Protein AF-A0A1I7WAN7-F1 (afdb_monomer)

Foldseek 3Di:
DDDDDPPPPDDPDPDDDPPDPDPDDDPVVVVVVVVVVVVVVVVVVVVVVVVVVVVQVVLLVVLVVLLVLLLVVQVVQCVVVVNPAHPDLQSHDKDWDDDPPVVPPPDDDDPDDDPDDPPPTWIAGPNRHTGDDHDDSVPDGSVVSVVSSLVSLVCCCPVFVDHSLVRDTDPDNVCSVVPPQDSDNVSNVPDPD

Structure (mmCIF, N/CA/C/O backbone):
data_AF-A0A1I7WAN7-F1
#
_entry.id   AF-A0A1I7WAN7-F1
#
loop_
_atom_site.group_PDB
_atom_site.id
_atom_site.type_symbol
_atom_site.label_atom_id
_atom_site.label_alt_id
_atom_site.label_comp_id
_atom_site.label_asym_id
_atom_site.label_entity_id
_atom_site.label_seq_id
_atom_site.pdbx_PDB_ins_code
_atom_site.Cartn_x
_atom_site.Cartn_y
_atom_site.Cartn_z
_atom_site.occupancy
_atom_site.B_iso_or_equiv
_atom_site.auth_seq_id
_atom_site.auth_comp_id
_atom_site.auth_asym_id
_atom_site.auth_atom_id
_atom_site.pdbx_PDB_model_num
ATOM 1 N N . MET A 1 1 ? 91.041 -5.285 -40.663 1.00 40.56 1 MET A N 1
ATOM 2 C CA . MET A 1 1 ? 89.962 -5.349 -41.670 1.00 40.56 1 MET A CA 1
ATOM 3 C C . MET A 1 1 ? 88.992 -6.401 -41.178 1.00 40.56 1 MET A C 1
ATOM 5 O O . MET A 1 1 ? 89.403 -7.540 -41.017 1.00 40.56 1 MET A O 1
ATOM 9 N N . ALA A 1 2 ? 87.801 -5.976 -40.766 1.00 43.50 2 ALA A N 1
ATOM 10 C CA . ALA A 1 2 ? 86.843 -6.780 -40.023 1.00 43.50 2 ALA A CA 1
ATOM 11 C C . ALA A 1 2 ? 85.518 -6.857 -40.796 1.00 43.50 2 ALA A C 1
ATOM 13 O O . ALA A 1 2 ? 85.051 -5.830 -41.279 1.00 43.50 2 ALA A O 1
ATOM 14 N N . LEU A 1 3 ? 84.951 -8.069 -40.803 1.00 43.00 3 LEU A N 1
ATOM 15 C CA . LEU A 1 3 ? 83.538 -8.430 -40.970 1.00 43.00 3 LEU A CA 1
ATOM 16 C C . LEU A 1 3 ? 82.915 -8.265 -42.367 1.00 43.00 3 LEU A C 1
ATOM 18 O O . LEU A 1 3 ? 82.261 -7.271 -42.661 1.00 43.00 3 LEU A O 1
ATOM 22 N N . GLU A 1 4 ? 82.985 -9.336 -43.159 1.00 50.12 4 GLU A N 1
ATOM 23 C CA . GLU A 1 4 ? 81.849 -9.737 -43.995 1.00 50.12 4 GLU A CA 1
ATOM 24 C C . GLU A 1 4 ? 80.877 -10.529 -43.107 1.00 50.12 4 GLU A C 1
ATOM 26 O O . GLU A 1 4 ? 81.158 -11.660 -42.719 1.00 50.12 4 GLU A O 1
ATOM 31 N N . ASN A 1 5 ? 79.752 -9.909 -42.747 1.00 52.22 5 ASN A N 1
ATOM 32 C CA . ASN A 1 5 ? 78.568 -10.596 -42.236 1.00 52.22 5 ASN A CA 1
ATOM 33 C C . ASN A 1 5 ? 77.446 -10.360 -43.249 1.00 52.22 5 ASN A C 1
ATOM 35 O O . ASN A 1 5 ? 76.772 -9.331 -43.214 1.00 52.22 5 ASN A O 1
ATOM 39 N N . ASP A 1 6 ? 77.272 -11.316 -44.155 1.00 53.94 6 ASP A N 1
ATOM 40 C CA . ASP A 1 6 ? 76.077 -11.437 -44.977 1.00 53.94 6 ASP A CA 1
ATOM 41 C C . ASP A 1 6 ? 74.962 -12.050 -44.115 1.00 53.94 6 ASP A C 1
ATOM 43 O O . ASP A 1 6 ? 74.961 -13.241 -43.806 1.00 53.94 6 ASP A O 1
ATOM 47 N N . LEU A 1 7 ? 74.039 -11.209 -43.650 1.00 50.47 7 LEU A N 1
ATOM 48 C CA . LEU A 1 7 ? 72.806 -11.625 -42.978 1.00 50.47 7 LEU A CA 1
ATOM 49 C C . LEU A 1 7 ? 71.600 -11.182 -43.811 1.00 50.47 7 LEU A C 1
ATOM 51 O O . LEU A 1 7 ? 70.676 -10.532 -43.329 1.00 50.47 7 LEU A O 1
ATOM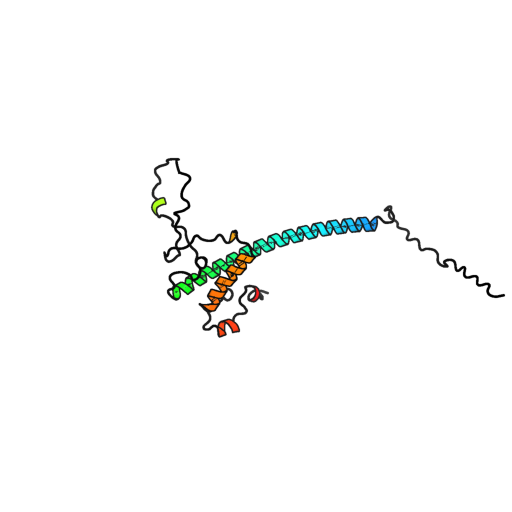 55 N N . GLY A 1 8 ? 71.596 -11.570 -45.085 1.00 53.16 8 GLY A N 1
ATOM 56 C CA . GLY A 1 8 ? 70.402 -11.606 -45.923 1.00 53.16 8 GLY A CA 1
ATOM 57 C C . GLY A 1 8 ? 69.597 -12.893 -45.718 1.00 53.16 8 GLY A C 1
ATOM 58 O O . GLY A 1 8 ? 69.477 -13.702 -46.633 1.00 53.16 8 GLY A O 1
ATOM 59 N N . CYS A 1 9 ? 69.021 -13.116 -44.532 1.00 52.12 9 CYS A N 1
ATOM 60 C CA . CYS A 1 9 ? 68.018 -14.171 -44.358 1.00 52.12 9 CYS A CA 1
ATOM 61 C C . CYS A 1 9 ? 66.672 -13.684 -44.920 1.00 52.12 9 CYS A C 1
ATOM 63 O O . CYS A 1 9 ? 65.829 -13.160 -44.192 1.00 52.12 9 CYS A O 1
ATOM 65 N N . GLY A 1 10 ? 66.472 -13.848 -46.230 1.00 62.50 10 GLY A N 1
ATOM 66 C CA . GLY A 1 10 ? 65.143 -13.773 -46.835 1.00 62.50 10 GLY A CA 1
ATOM 67 C C . GLY A 1 10 ? 64.189 -14.771 -46.171 1.00 62.50 10 GLY A C 1
ATOM 68 O O . GLY A 1 10 ? 64.608 -15.833 -45.707 1.00 62.50 10 GLY A O 1
ATOM 69 N N . ILE A 1 11 ? 62.910 -14.407 -46.091 1.00 62.00 11 ILE A N 1
ATOM 70 C CA . ILE A 1 11 ? 61.837 -15.210 -45.489 1.00 62.00 11 ILE A CA 1
ATOM 71 C C . ILE A 1 11 ? 61.894 -16.638 -46.060 1.00 62.00 11 ILE A C 1
ATOM 73 O O . ILE A 1 11 ? 61.724 -16.836 -47.261 1.00 62.00 11 ILE A O 1
ATOM 77 N N . ARG A 1 12 ? 62.191 -17.628 -45.208 1.00 60.41 12 ARG A N 1
ATOM 78 C CA . ARG A 1 12 ? 62.366 -19.039 -45.605 1.00 60.41 12 ARG A CA 1
ATOM 79 C C . ARG A 1 12 ? 61.055 -19.785 -45.832 1.00 60.41 12 ARG A C 1
ATOM 81 O O . ARG A 1 12 ? 61.083 -20.893 -46.357 1.00 60.41 12 ARG A O 1
ATOM 88 N N . GLU A 1 13 ? 59.929 -19.197 -45.452 1.00 58.41 13 GLU A N 1
ATOM 89 C CA . GLU A 1 13 ? 58.627 -19.842 -45.550 1.00 58.41 13 GLU A CA 1
ATOM 90 C C . GLU A 1 13 ? 57.731 -19.065 -46.518 1.00 58.41 13 GLU A C 1
ATOM 92 O O . GLU A 1 13 ? 57.636 -17.836 -46.415 1.00 58.41 13 GLU A O 1
ATOM 97 N N . PRO A 1 14 ? 57.104 -19.754 -47.491 1.00 73.75 14 PRO A N 1
ATOM 98 C CA . PRO A 1 14 ? 56.157 -19.120 -48.390 1.00 73.75 14 PRO A CA 1
ATOM 99 C C . PRO A 1 14 ? 54.997 -18.540 -47.580 1.00 73.75 14 PRO A C 1
ATOM 101 O O . PRO A 1 14 ? 54.492 -19.169 -46.653 1.00 73.75 14 PRO A O 1
ATOM 104 N N . ILE A 1 15 ? 54.568 -17.333 -47.948 1.00 65.50 15 ILE A N 1
ATOM 105 C CA . ILE A 1 15 ? 53.416 -16.675 -47.331 1.00 65.50 15 ILE A CA 1
ATOM 106 C C . ILE A 1 15 ? 52.196 -17.575 -47.543 1.00 65.50 15 ILE A C 1
ATOM 108 O O . ILE A 1 15 ? 51.775 -17.791 -48.681 1.00 65.50 15 ILE A O 1
ATOM 112 N N . SER A 1 16 ? 51.636 -18.101 -46.454 1.00 57.94 16 SER A N 1
ATOM 113 C CA . SER A 1 16 ? 50.409 -18.894 -46.488 1.00 57.94 16 SER A CA 1
ATOM 114 C C . SER A 1 16 ? 49.269 -18.055 -47.066 1.00 57.94 16 SER A C 1
ATOM 116 O O . SER A 1 16 ? 48.857 -17.056 -46.477 1.00 57.94 16 SER A O 1
ATOM 118 N N . LEU A 1 17 ? 48.772 -18.448 -48.239 1.00 60.41 17 LEU A N 1
ATOM 119 C CA . LEU A 1 17 ? 47.617 -17.828 -48.881 1.00 60.41 17 LEU A CA 1
ATOM 120 C C . LEU A 1 17 ? 46.355 -18.587 -48.460 1.00 60.41 17 LEU A C 1
ATOM 122 O O . LEU A 1 17 ? 46.108 -19.691 -48.941 1.00 60.41 17 LEU A O 1
ATOM 126 N N . ASP A 1 18 ? 45.542 -17.991 -47.586 1.00 64.38 18 ASP A N 1
ATOM 127 C CA . ASP A 1 18 ? 44.186 -18.477 -47.318 1.00 64.38 18 ASP A CA 1
ATOM 128 C C . ASP A 1 18 ? 43.312 -18.246 -48.561 1.00 64.38 18 ASP A C 1
ATOM 130 O O . ASP A 1 18 ? 42.844 -17.136 -48.840 1.00 64.38 18 ASP A O 1
ATOM 134 N N . LEU A 1 19 ? 43.113 -19.305 -49.348 1.00 57.12 19 LEU A N 1
ATOM 135 C CA . LEU A 1 19 ? 42.243 -19.289 -50.521 1.00 57.12 19 LEU A CA 1
ATOM 136 C C . LEU A 1 19 ? 40.779 -19.279 -50.072 1.00 57.12 19 LEU A C 1
ATOM 138 O O . LEU A 1 19 ? 40.156 -20.320 -49.864 1.00 57.12 19 LEU A O 1
ATOM 142 N N . LYS A 1 20 ? 40.209 -18.081 -49.935 1.00 56.12 20 LYS A N 1
ATOM 143 C CA . LYS A 1 20 ? 38.783 -17.915 -49.646 1.00 56.12 20 LYS A CA 1
ATOM 144 C C . LYS A 1 20 ? 37.959 -18.296 -50.881 1.00 56.12 20 LYS A C 1
ATOM 146 O O . LYS A 1 20 ? 38.069 -17.668 -51.928 1.00 56.12 20 LYS A O 1
ATOM 151 N N . THR A 1 21 ? 37.120 -19.323 -50.758 1.00 61.38 21 THR A N 1
ATOM 152 C CA . THR A 1 21 ? 36.268 -19.862 -51.839 1.00 61.38 21 THR A CA 1
ATOM 153 C C . THR A 1 21 ? 35.029 -19.009 -52.141 1.00 61.38 21 THR A C 1
ATOM 155 O O . THR A 1 21 ? 34.302 -19.284 -53.095 1.00 61.38 21 THR A O 1
ATOM 158 N N . ASN A 1 22 ? 34.788 -17.951 -51.361 1.00 58.38 22 ASN A N 1
ATOM 159 C CA . ASN A 1 22 ? 33.646 -17.053 -51.514 1.00 58.38 22 ASN A CA 1
ATOM 160 C C . ASN A 1 22 ? 34.030 -15.809 -52.337 1.00 58.38 22 ASN A C 1
ATOM 162 O O . ASN A 1 22 ? 35.081 -15.219 -52.118 1.00 58.38 22 ASN A O 1
ATOM 166 N N . ARG A 1 23 ? 33.142 -15.342 -53.232 1.00 62.31 23 ARG A N 1
ATOM 167 C CA . ARG A 1 23 ? 33.302 -14.087 -54.016 1.00 62.31 23 ARG A CA 1
ATOM 168 C C . ARG A 1 23 ? 33.186 -12.796 -53.182 1.00 62.31 23 ARG A C 1
ATOM 170 O O . ARG A 1 23 ? 33.105 -11.712 -53.753 1.00 62.31 23 ARG A O 1
ATOM 177 N N . ALA A 1 24 ? 33.154 -12.897 -51.856 1.00 60.19 24 ALA A N 1
ATOM 178 C CA . ALA A 1 24 ? 33.116 -11.744 -50.964 1.00 60.19 24 ALA A CA 1
ATOM 179 C C . ALA A 1 24 ? 34.526 -11.143 -50.828 1.00 60.19 24 ALA A C 1
ATOM 181 O O . ALA A 1 24 ? 35.499 -11.870 -50.626 1.00 60.19 24 ALA A O 1
ATOM 182 N N . GLY A 1 25 ? 34.645 -9.819 -50.963 1.00 57.59 25 GLY A N 1
ATOM 183 C CA . GLY A 1 25 ? 35.932 -9.119 -50.940 1.00 57.59 25 GLY A CA 1
ATOM 184 C C . GLY A 1 25 ? 36.717 -9.330 -49.638 1.00 57.59 25 GLY A C 1
ATOM 185 O O . GLY A 1 25 ? 36.141 -9.428 -48.551 1.00 57.59 25 GLY A O 1
ATOM 186 N N . LEU A 1 26 ? 38.050 -9.368 -49.741 1.00 55.50 26 LEU A N 1
ATOM 187 C CA . LEU A 1 26 ? 38.965 -9.389 -48.594 1.00 55.50 26 LEU A CA 1
ATOM 188 C C . LEU A 1 26 ? 38.670 -8.185 -47.679 1.00 55.50 26 LEU A C 1
ATOM 190 O O . LEU A 1 26 ? 38.833 -7.041 -48.088 1.00 55.50 26 LEU A O 1
ATOM 194 N N . GLY A 1 27 ? 38.205 -8.444 -46.452 1.00 57.94 27 GLY A N 1
ATOM 195 C CA . GLY A 1 27 ? 37.885 -7.415 -45.450 1.00 57.94 27 GLY A CA 1
ATOM 196 C C . GLY A 1 27 ? 36.394 -7.123 -45.227 1.00 57.94 27 GLY A C 1
ATOM 197 O O . GLY A 1 27 ? 36.066 -6.488 -44.229 1.00 57.94 27 GLY A O 1
ATOM 198 N N . HIS A 1 28 ? 35.485 -7.627 -46.070 1.00 57.44 28 HIS A N 1
ATOM 199 C CA . HIS A 1 28 ? 34.041 -7.373 -45.924 1.00 57.44 28 HIS A CA 1
ATOM 200 C C . HIS A 1 28 ? 33.348 -8.251 -44.875 1.00 57.44 28 HIS A C 1
ATOM 202 O O . HIS A 1 28 ? 32.393 -7.807 -44.250 1.00 57.44 28 HIS A O 1
ATOM 208 N N . GLU A 1 29 ? 33.857 -9.454 -44.618 1.00 63.25 29 GLU A N 1
ATOM 209 C CA . GLU A 1 29 ? 33.246 -10.400 -43.671 1.00 63.25 29 GLU A CA 1
ATOM 210 C C . GLU A 1 29 ? 33.166 -9.833 -42.242 1.00 63.25 29 GLU A C 1
ATOM 212 O O . GLU A 1 29 ? 32.125 -9.914 -41.603 1.00 63.25 29 GLU A O 1
ATOM 217 N N . LYS A 1 30 ? 34.219 -9.147 -41.770 1.00 74.44 30 LYS A N 1
ATOM 218 C CA . LYS A 1 30 ? 34.220 -8.504 -40.442 1.00 74.44 30 LYS A CA 1
ATOM 219 C C . LYS A 1 30 ? 33.213 -7.356 -40.337 1.00 74.44 30 LYS A C 1
ATOM 221 O O . LYS A 1 30 ? 32.632 -7.147 -39.277 1.00 74.44 30 LYS A O 1
ATOM 226 N N . GLU A 1 31 ? 33.028 -6.597 -41.413 1.00 75.75 31 GLU A N 1
ATOM 227 C CA . GLU A 1 31 ? 32.073 -5.485 -41.462 1.00 75.75 31 GLU A CA 1
ATOM 228 C C . GLU A 1 31 ? 30.629 -6.002 -41.557 1.00 75.75 31 GLU A C 1
ATOM 230 O O . GLU A 1 31 ? 29.735 -5.476 -40.898 1.00 75.75 31 GLU A O 1
ATOM 235 N N . GLU A 1 32 ? 30.391 -7.071 -42.318 1.00 76.06 32 GLU A N 1
ATOM 236 C CA . GLU A 1 32 ? 29.093 -7.747 -42.388 1.00 76.06 32 GLU A CA 1
ATOM 237 C C . GLU A 1 32 ? 28.716 -8.412 -41.059 1.00 76.06 32 GLU A C 1
ATOM 239 O O . GLU A 1 32 ? 27.580 -8.255 -40.602 1.00 76.06 32 GLU A O 1
ATOM 244 N N . ASP A 1 33 ? 29.664 -9.069 -40.388 1.00 80.38 33 ASP A N 1
ATOM 245 C CA . ASP A 1 33 ? 29.466 -9.633 -39.050 1.00 80.38 33 ASP A CA 1
ATOM 246 C C . ASP A 1 33 ? 29.213 -8.546 -38.007 1.00 80.38 33 ASP A C 1
ATOM 248 O O . ASP A 1 33 ? 28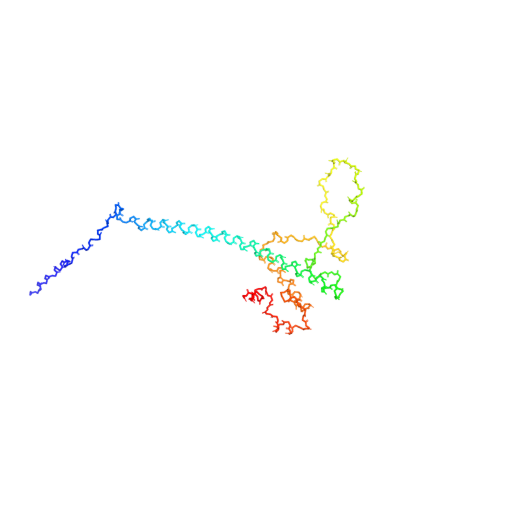.315 -8.684 -37.176 1.00 80.38 33 ASP A O 1
ATOM 252 N N . LYS A 1 34 ? 29.930 -7.418 -38.082 1.00 82.25 34 LYS A N 1
ATOM 253 C CA . LYS A 1 34 ? 29.676 -6.256 -37.222 1.00 82.25 34 LYS A CA 1
ATOM 254 C C . LYS A 1 34 ? 28.268 -5.704 -37.438 1.00 82.25 34 LYS A C 1
ATOM 256 O O . LYS A 1 34 ? 27.557 -5.476 -36.463 1.00 82.25 34 LYS A O 1
ATOM 261 N N . ARG A 1 35 ? 27.823 -5.558 -38.690 1.00 84.06 35 ARG A N 1
ATOM 262 C CA . ARG A 1 35 ? 26.452 -5.125 -39.022 1.00 84.06 35 ARG A CA 1
ATOM 263 C C . ARG A 1 35 ? 25.401 -6.126 -38.552 1.00 84.06 35 ARG A C 1
ATOM 265 O O . ARG A 1 35 ? 24.338 -5.719 -38.087 1.00 84.06 35 ARG A O 1
ATOM 272 N N . ARG A 1 36 ? 25.674 -7.431 -38.653 1.00 83.44 36 ARG A N 1
ATOM 273 C CA . ARG A 1 36 ? 24.799 -8.491 -38.128 1.00 83.44 36 ARG A CA 1
ATOM 274 C C . ARG A 1 36 ? 24.703 -8.409 -36.603 1.00 83.44 36 ARG A C 1
ATOM 276 O O . ARG A 1 36 ? 23.598 -8.428 -36.068 1.00 83.44 36 ARG A O 1
ATOM 283 N N . MET A 1 37 ? 25.835 -8.258 -35.918 1.00 81.38 37 MET A N 1
ATOM 284 C CA . MET A 1 37 ? 25.903 -8.108 -34.464 1.00 81.38 37 MET A CA 1
ATOM 285 C C . MET A 1 37 ? 25.205 -6.829 -33.989 1.00 81.38 37 MET A C 1
ATOM 287 O O . MET A 1 37 ? 24.494 -6.857 -32.992 1.00 81.38 37 MET A O 1
ATOM 291 N N . GLU A 1 38 ? 25.344 -5.722 -34.717 1.00 87.75 38 GLU A N 1
ATOM 292 C CA . GLU A 1 38 ? 24.682 -4.452 -34.407 1.00 87.75 38 GLU A CA 1
ATOM 293 C C . GLU A 1 38 ? 23.156 -4.539 -34.556 1.00 87.75 38 GLU A C 1
ATOM 295 O O . GLU A 1 38 ? 22.425 -4.029 -33.708 1.00 87.75 38 GLU A O 1
ATOM 300 N N . ARG A 1 39 ? 22.659 -5.262 -35.571 1.00 87.75 39 ARG A N 1
ATOM 301 C CA . ARG A 1 39 ? 21.223 -5.558 -35.715 1.00 87.75 39 ARG A CA 1
ATOM 302 C C . ARG A 1 39 ? 20.695 -6.402 -34.559 1.00 87.75 39 ARG A C 1
ATOM 304 O O . ARG A 1 39 ? 19.685 -6.030 -33.968 1.00 87.75 39 ARG A O 1
ATOM 311 N N . LEU A 1 40 ? 21.397 -7.484 -34.213 1.00 86.06 40 LEU A N 1
ATOM 312 C CA . LEU A 1 40 ? 21.044 -8.336 -33.072 1.00 86.06 40 LEU A CA 1
ATOM 313 C C . LEU A 1 40 ? 21.054 -7.539 -31.763 1.00 86.06 40 LEU A C 1
ATOM 315 O O . LEU A 1 40 ? 20.121 -7.643 -30.976 1.00 86.06 40 LEU A O 1
ATOM 319 N N . LYS A 1 41 ? 22.058 -6.680 -31.555 1.00 87.50 41 LYS A N 1
ATOM 320 C CA . LYS A 1 41 ? 22.136 -5.792 -30.390 1.00 87.50 41 LYS A CA 1
ATOM 321 C C . LYS A 1 41 ? 20.952 -4.824 -30.334 1.00 87.50 41 LYS A C 1
ATOM 323 O O . LYS A 1 41 ? 20.339 -4.693 -29.282 1.00 87.50 41 LYS A O 1
ATOM 328 N N . GLY A 1 42 ? 20.588 -4.200 -31.456 1.00 89.06 42 GLY A N 1
ATOM 329 C CA . GLY A 1 42 ? 19.420 -3.318 -31.527 1.00 89.06 42 GLY A CA 1
ATOM 330 C C . GLY A 1 42 ? 18.101 -4.042 -31.237 1.00 89.06 42 GLY A C 1
ATOM 331 O O . GLY A 1 42 ? 17.212 -3.482 -30.599 1.00 89.06 42 GLY A O 1
ATOM 332 N N . GLU A 1 43 ? 17.970 -5.296 -31.666 1.00 87.31 43 GLU A N 1
ATOM 333 C CA . GLU A 1 43 ? 16.811 -6.139 -31.363 1.00 87.31 43 GLU A CA 1
ATOM 334 C C . GLU A 1 43 ? 16.770 -6.552 -29.881 1.00 87.31 43 GLU A C 1
ATOM 336 O O . GLU A 1 43 ? 15.726 -6.429 -29.237 1.00 87.31 43 GLU A O 1
ATOM 341 N N . MET A 1 44 ? 17.915 -6.931 -29.303 1.00 82.12 44 MET A N 1
ATOM 342 C CA . MET A 1 44 ? 18.056 -7.212 -27.869 1.00 82.12 44 MET A CA 1
ATOM 343 C C . MET A 1 44 ? 17.758 -5.982 -27.004 1.00 82.12 44 MET A C 1
ATOM 345 O O . MET A 1 44 ? 17.076 -6.103 -25.987 1.00 82.12 44 MET A O 1
ATOM 349 N N . ASP A 1 45 ? 18.215 -4.794 -27.404 1.00 87.06 45 ASP A N 1
ATOM 350 C CA . ASP A 1 45 ? 17.946 -3.546 -26.685 1.00 87.06 45 ASP A CA 1
ATOM 351 C C . ASP A 1 45 ? 16.451 -3.187 -26.723 1.00 87.06 45 ASP A C 1
ATOM 353 O O . ASP A 1 45 ? 15.884 -2.816 -25.692 1.00 87.06 45 ASP A O 1
ATOM 357 N N . ARG A 1 46 ? 15.771 -3.386 -27.864 1.00 83.50 46 ARG A N 1
ATOM 358 C CA . ARG A 1 46 ? 14.305 -3.236 -27.969 1.00 83.50 46 ARG A CA 1
ATOM 359 C C . ARG A 1 46 ? 13.560 -4.240 -27.089 1.00 83.50 46 ARG A C 1
ATOM 361 O O . ARG A 1 46 ? 12.624 -3.860 -26.387 1.00 83.50 46 ARG A O 1
ATOM 368 N N . MET A 1 47 ? 13.982 -5.506 -27.089 1.00 79.75 47 MET A N 1
ATOM 369 C CA . MET A 1 47 ? 13.398 -6.548 -26.237 1.00 79.75 47 MET A CA 1
ATOM 370 C C . MET A 1 47 ? 13.590 -6.231 -24.747 1.00 79.75 47 MET A C 1
ATOM 372 O O . MET A 1 47 ? 12.664 -6.391 -23.946 1.00 79.75 47 MET A O 1
ATOM 376 N N . ARG A 1 48 ? 14.772 -5.734 -24.366 1.00 77.25 48 ARG A N 1
ATOM 377 C CA . ARG A 1 48 ? 15.079 -5.299 -23.001 1.00 77.25 48 ARG A CA 1
ATOM 378 C C . ARG A 1 48 ? 14.216 -4.112 -22.582 1.00 77.25 48 ARG A C 1
ATOM 380 O O . ARG A 1 48 ? 13.709 -4.131 -21.465 1.00 77.25 48 ARG A O 1
ATOM 387 N N . ASP A 1 49 ? 14.038 -3.109 -23.442 1.00 80.56 49 ASP A N 1
ATOM 388 C CA . ASP A 1 49 ? 13.184 -1.949 -23.149 1.00 80.56 49 ASP A CA 1
ATOM 389 C C . ASP A 1 49 ? 11.720 -2.362 -22.948 1.00 80.56 49 ASP A C 1
ATOM 391 O O . ASP A 1 49 ? 11.110 -2.023 -21.936 1.00 80.56 49 ASP A O 1
ATOM 395 N N . MET A 1 50 ? 11.183 -3.197 -23.842 1.00 72.00 50 MET A N 1
ATOM 396 C CA . MET A 1 50 ? 9.836 -3.760 -23.698 1.00 72.00 50 MET A CA 1
ATOM 397 C C . MET A 1 50 ? 9.676 -4.532 -22.378 1.00 72.00 50 MET A C 1
ATOM 399 O O . MET A 1 50 ? 8.696 -4.347 -21.659 1.00 72.00 50 MET A O 1
ATOM 403 N N . THR A 1 51 ? 10.665 -5.355 -22.019 1.00 74.81 51 THR A N 1
ATOM 404 C CA . THR A 1 51 ? 10.662 -6.109 -20.756 1.00 74.81 51 THR A CA 1
ATOM 405 C C . THR A 1 51 ? 10.703 -5.180 -19.541 1.00 74.81 51 THR A C 1
ATOM 407 O O . THR A 1 51 ? 9.994 -5.423 -18.570 1.00 74.81 51 THR A O 1
ATOM 410 N N . LYS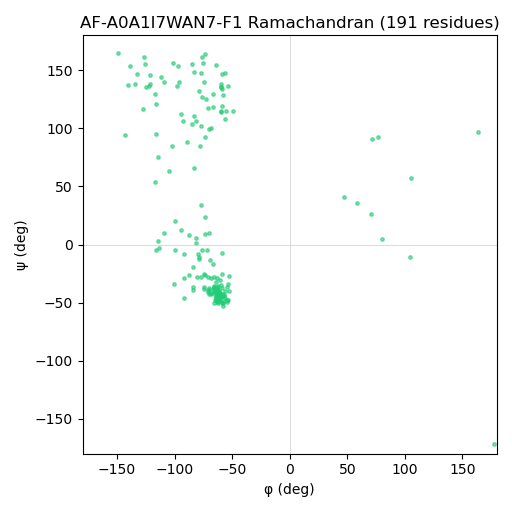 A 1 52 ? 11.501 -4.105 -19.582 1.00 76.38 52 LYS A N 1
ATOM 411 C CA . LYS A 1 52 ? 11.552 -3.101 -18.508 1.00 76.38 52 LYS A CA 1
ATOM 412 C C . LYS A 1 52 ? 10.203 -2.413 -18.322 1.00 76.38 52 LYS A C 1
ATOM 414 O O . LYS A 1 52 ? 9.719 -2.355 -17.202 1.00 76.38 52 LYS A O 1
ATOM 419 N N . ARG A 1 53 ? 9.560 -1.966 -19.407 1.00 70.38 53 ARG A N 1
ATOM 420 C CA . ARG A 1 53 ? 8.232 -1.332 -19.333 1.00 70.38 53 ARG A CA 1
ATOM 421 C C . ARG A 1 53 ? 7.188 -2.266 -18.722 1.00 70.38 53 ARG A C 1
ATOM 423 O O . ARG A 1 53 ? 6.431 -1.838 -17.859 1.00 70.38 53 ARG A O 1
ATOM 430 N N . HIS A 1 54 ? 7.171 -3.540 -19.121 1.00 71.94 54 HIS A N 1
ATOM 431 C CA . HIS A 1 54 ? 6.267 -4.527 -18.521 1.00 71.94 54 HIS A CA 1
ATOM 432 C C . HIS A 1 54 ? 6.555 -4.769 -17.035 1.00 71.94 54 HIS A C 1
ATOM 434 O O . HIS A 1 54 ? 5.614 -4.861 -16.250 1.00 71.94 54 HIS A O 1
ATOM 440 N N . LYS A 1 55 ? 7.833 -4.840 -16.641 1.00 73.38 55 LYS A N 1
ATOM 441 C CA . LYS A 1 55 ? 8.230 -4.979 -15.234 1.00 73.38 55 LYS A CA 1
ATOM 442 C C . LYS A 1 55 ? 7.793 -3.776 -14.403 1.00 73.38 55 LYS A C 1
ATOM 444 O O . LYS A 1 55 ? 7.174 -3.985 -13.372 1.00 73.38 55 LYS A O 1
ATOM 449 N N . ASN A 1 56 ? 8.007 -2.553 -14.885 1.00 72.94 56 ASN A N 1
ATOM 450 C CA . ASN A 1 56 ? 7.590 -1.346 -14.169 1.00 72.94 56 ASN A CA 1
ATOM 451 C C . ASN A 1 56 ? 6.070 -1.325 -13.957 1.00 72.94 56 ASN A C 1
ATOM 453 O O . ASN A 1 56 ? 5.617 -1.211 -12.832 1.00 72.94 56 ASN A O 1
ATOM 457 N N . VAL A 1 57 ? 5.269 -1.582 -15.000 1.00 76.88 57 VAL A N 1
ATOM 458 C CA . VAL A 1 57 ? 3.798 -1.657 -14.858 1.00 76.88 57 VAL A CA 1
ATOM 459 C C . VAL A 1 57 ? 3.365 -2.746 -13.865 1.00 76.88 57 VAL A C 1
ATOM 461 O O . VAL A 1 57 ? 2.357 -2.592 -13.174 1.00 76.88 57 VAL A O 1
ATOM 464 N N . SER A 1 58 ? 4.095 -3.863 -13.802 1.00 78.50 58 SER A N 1
ATOM 465 C CA . SER A 1 58 ? 3.853 -4.916 -12.813 1.00 78.50 58 SER A CA 1
ATOM 466 C C . SER A 1 58 ? 4.196 -4.455 -11.395 1.00 78.50 58 SER A C 1
ATOM 468 O O . SER A 1 58 ? 3.416 -4.711 -10.480 1.00 78.50 58 SER A O 1
ATOM 470 N N . ASN A 1 59 ? 5.317 -3.754 -11.222 1.00 85.25 59 ASN A N 1
ATOM 471 C CA . ASN A 1 59 ? 5.769 -3.231 -9.936 1.00 85.25 59 ASN A CA 1
ATOM 472 C C . ASN A 1 59 ? 4.805 -2.170 -9.399 1.00 85.25 59 ASN A C 1
ATOM 474 O O . ASN A 1 59 ? 4.339 -2.312 -8.274 1.00 85.25 59 ASN A O 1
ATOM 478 N N . THR A 1 60 ? 4.398 -1.191 -10.216 1.00 89.69 60 THR A N 1
ATOM 479 C CA . THR A 1 60 ? 3.409 -0.172 -9.823 1.00 89.69 60 THR A CA 1
ATOM 480 C C . THR A 1 60 ? 2.129 -0.825 -9.294 1.00 89.69 60 THR A C 1
ATOM 482 O O . THR A 1 60 ? 1.634 -0.492 -8.220 1.00 89.69 60 THR A O 1
ATOM 485 N N . LYS A 1 61 ? 1.596 -1.823 -10.014 1.00 92.38 61 LYS A N 1
ATOM 486 C CA . LYS A 1 61 ? 0.391 -2.555 -9.587 1.00 92.38 61 LYS A CA 1
ATOM 487 C C . LYS A 1 61 ? 0.602 -3.323 -8.286 1.00 92.38 61 LYS A C 1
ATOM 489 O O . LYS A 1 61 ? -0.331 -3.404 -7.487 1.00 92.38 61 LYS A O 1
ATOM 494 N N . GLN A 1 62 ? 1.788 -3.895 -8.089 1.00 93.31 62 GLN A N 1
ATOM 495 C CA . GLN A 1 62 ? 2.141 -4.604 -6.864 1.00 93.31 62 GLN A CA 1
ATOM 496 C C . GLN A 1 62 ? 2.193 -3.642 -5.673 1.00 93.31 62 GLN A C 1
ATOM 498 O O . GLN A 1 62 ? 1.492 -3.884 -4.693 1.00 93.31 62 GLN A O 1
ATOM 503 N N . PHE A 1 63 ? 2.906 -2.518 -5.794 1.00 95.00 63 PHE A N 1
ATOM 504 C CA . PHE A 1 63 ? 2.957 -1.492 -4.750 1.00 95.00 63 PHE A CA 1
ATOM 505 C C . PHE A 1 63 ? 1.563 -0.975 -4.392 1.00 95.00 63 PHE A C 1
ATOM 507 O O . PHE A 1 63 ? 1.189 -0.965 -3.221 1.00 95.00 63 PHE A O 1
ATOM 514 N N . ILE A 1 64 ? 0.744 -0.626 -5.392 1.00 95.88 64 ILE A N 1
ATOM 515 C CA . ILE A 1 64 ? -0.634 -0.170 -5.160 1.00 95.88 64 ILE A CA 1
ATOM 516 C C . ILE A 1 64 ? -1.449 -1.250 -4.439 1.00 95.88 64 ILE A C 1
ATOM 518 O O . ILE A 1 64 ? -2.171 -0.949 -3.488 1.00 95.88 64 ILE A O 1
ATOM 522 N N . GLY A 1 65 ? -1.342 -2.511 -4.866 1.00 95.94 65 GLY A N 1
ATOM 523 C CA . GLY A 1 65 ? -2.022 -3.628 -4.212 1.00 95.94 65 GLY A CA 1
ATOM 524 C C . GLY A 1 65 ? -1.650 -3.755 -2.734 1.00 95.94 65 GLY A C 1
ATOM 525 O O . GLY A 1 65 ? -2.531 -3.908 -1.884 1.00 95.94 65 GLY A O 1
ATOM 526 N N . ASP A 1 66 ? -0.366 -3.614 -2.423 1.00 96.62 66 ASP A N 1
ATOM 527 C CA . ASP A 1 66 ? 0.162 -3.722 -1.063 1.00 96.62 66 ASP A CA 1
ATOM 528 C C . ASP A 1 66 ? -0.232 -2.550 -0.183 1.00 96.62 66 ASP A C 1
ATOM 530 O O . ASP A 1 66 ? -0.648 -2.756 0.960 1.00 96.62 66 ASP A O 1
ATOM 534 N N . ILE A 1 67 ? -0.209 -1.334 -0.726 1.00 97.12 67 ILE A N 1
ATOM 535 C CA . ILE A 1 67 ? -0.729 -0.148 -0.047 1.00 97.12 67 ILE A CA 1
ATOM 536 C C . ILE A 1 67 ? -2.206 -0.364 0.281 1.00 97.12 67 ILE A C 1
ATOM 538 O O . ILE A 1 67 ? -2.611 -0.213 1.431 1.00 97.12 67 ILE A O 1
ATOM 542 N N . LEU A 1 68 ? -3.031 -0.773 -0.686 1.00 96.25 68 LEU A N 1
ATOM 543 C CA . LEU A 1 68 ? -4.467 -0.960 -0.460 1.00 96.25 68 LEU A CA 1
ATOM 544 C C . LEU A 1 68 ? -4.767 -2.050 0.576 1.00 96.25 68 LEU A C 1
ATOM 546 O O . LEU A 1 68 ? -5.702 -1.899 1.366 1.00 96.25 68 LEU A O 1
ATOM 550 N N . ASN A 1 69 ? -3.990 -3.131 0.600 1.00 96.50 69 ASN A N 1
ATOM 551 C CA . ASN A 1 69 ? -4.112 -4.163 1.627 1.00 96.50 69 ASN A CA 1
ATOM 552 C C . ASN A 1 69 ? -3.673 -3.644 3.004 1.00 96.50 69 ASN A C 1
ATOM 554 O O . ASN A 1 69 ? -4.376 -3.867 3.992 1.00 96.50 69 ASN A O 1
ATOM 558 N N . SER A 1 70 ? -2.586 -2.874 3.057 1.00 97.38 70 SER A N 1
ATOM 559 C CA . SER A 1 70 ? -2.113 -2.212 4.276 1.00 97.38 70 SER A CA 1
ATOM 560 C C . SER A 1 70 ? -3.152 -1.245 4.835 1.00 97.38 70 SER A C 1
ATOM 562 O O . SER A 1 70 ? -3.429 -1.284 6.028 1.00 97.38 70 SER A O 1
ATOM 564 N N . ARG A 1 71 ? -3.799 -0.432 3.988 1.00 96.81 71 ARG A N 1
ATOM 565 C CA . ARG A 1 71 ? -4.851 0.517 4.401 1.00 96.81 71 ARG A CA 1
ATOM 566 C C . ARG A 1 71 ? -6.050 -0.188 5.028 1.00 96.81 71 ARG A C 1
ATOM 568 O O . ARG A 1 71 ? -6.599 0.303 6.010 1.00 96.81 71 ARG A O 1
ATOM 575 N N . LYS A 1 72 ? -6.450 -1.348 4.493 1.00 96.38 72 LYS A N 1
ATOM 576 C CA . LYS A 1 72 ? -7.541 -2.154 5.069 1.00 96.38 72 LYS A CA 1
ATOM 577 C C . LYS A 1 72 ? -7.185 -2.654 6.468 1.00 96.38 72 LYS A C 1
ATOM 579 O O . LYS A 1 72 ? -7.978 -2.464 7.384 1.00 96.38 72 LYS A O 1
ATOM 584 N N . ALA A 1 73 ? -6.001 -3.250 6.627 1.00 97.00 73 ALA A N 1
ATOM 585 C CA . ALA A 1 73 ? -5.530 -3.724 7.927 1.00 97.00 73 ALA A CA 1
ATOM 586 C C . ALA A 1 73 ? -5.360 -2.564 8.922 1.00 97.00 73 ALA A C 1
ATOM 588 O O . ALA A 1 73 ? -5.767 -2.672 10.072 1.00 97.00 73 ALA A O 1
ATOM 589 N N . CYS A 1 74 ? -4.818 -1.436 8.456 1.00 97.44 74 CYS A N 1
ATOM 590 C CA . CYS A 1 74 ? -4.624 -0.215 9.234 1.00 97.44 74 CYS A CA 1
ATOM 591 C C . CYS A 1 74 ? -5.950 0.303 9.792 1.00 97.44 74 CYS A C 1
ATOM 593 O O . CYS A 1 74 ? -6.086 0.433 11.002 1.00 97.44 74 CYS A O 1
ATOM 595 N N . LEU A 1 75 ? -6.959 0.479 8.934 1.00 96.12 75 LEU A N 1
ATOM 596 C CA . LEU A 1 75 ? -8.301 0.881 9.352 1.00 96.12 75 LEU A CA 1
ATOM 597 C C . LEU A 1 75 ? -8.878 -0.059 10.415 1.00 96.12 75 LEU A C 1
ATOM 599 O O . LEU A 1 75 ? -9.389 0.399 11.432 1.00 96.12 75 LEU A O 1
ATOM 603 N N . GLU A 1 76 ? -8.818 -1.370 10.185 1.00 95.75 76 GLU A N 1
ATOM 604 C CA . GLU A 1 76 ? -9.387 -2.341 11.118 1.00 95.75 76 GLU A CA 1
ATOM 605 C C . GLU A 1 76 ? -8.706 -2.279 12.495 1.00 95.75 76 GLU A C 1
ATOM 607 O O . GLU A 1 76 ? -9.378 -2.220 13.527 1.00 95.75 76 GLU A O 1
ATOM 612 N N . LEU A 1 77 ? -7.372 -2.280 12.509 1.00 96.69 77 LEU A N 1
ATOM 613 C CA . LEU A 1 77 ? -6.573 -2.290 13.731 1.00 96.69 77 LEU A CA 1
ATOM 614 C C . LEU A 1 77 ? -6.672 -0.960 14.486 1.00 96.69 77 LEU A C 1
ATOM 616 O O . LEU A 1 77 ? -6.794 -0.959 15.712 1.00 96.69 77 LEU A O 1
ATOM 620 N N . ASP A 1 78 ? -6.691 0.159 13.767 1.00 97.38 78 ASP A N 1
ATOM 621 C CA . ASP A 1 78 ? -6.865 1.488 14.344 1.00 97.38 78 ASP A CA 1
ATOM 622 C C . ASP A 1 78 ? -8.245 1.646 15.000 1.00 97.38 78 ASP A C 1
ATOM 624 O O . ASP A 1 78 ? -8.355 2.107 16.138 1.00 97.38 78 ASP A O 1
ATOM 628 N N . LEU A 1 79 ? -9.314 1.212 14.326 1.00 95.12 79 LEU A N 1
ATOM 629 C CA . LEU A 1 79 ? -10.662 1.259 14.900 1.00 95.12 79 LEU A CA 1
ATOM 630 C C . LEU A 1 79 ? -10.782 0.356 16.132 1.00 95.12 79 LEU A C 1
ATOM 632 O O . LEU A 1 79 ? -11.486 0.699 17.081 1.00 95.12 79 LEU A O 1
ATOM 636 N N . ARG A 1 80 ? -10.056 -0.768 16.166 1.00 95.06 80 ARG A N 1
ATOM 637 C CA . ARG A 1 80 ? -10.031 -1.678 17.321 1.00 95.06 80 ARG A CA 1
AT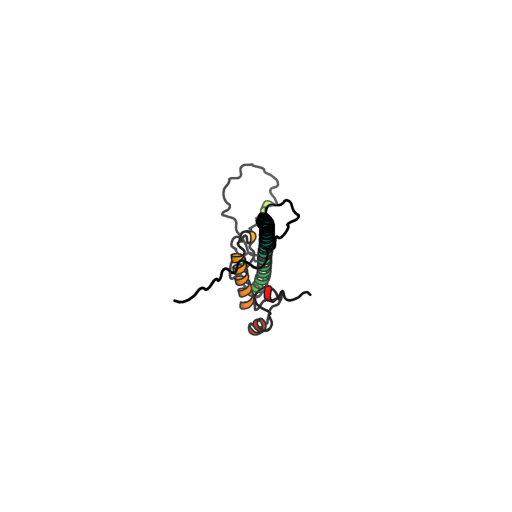OM 638 C C . ARG A 1 80 ? -9.458 -1.015 18.580 1.00 95.06 80 ARG A C 1
ATOM 640 O O . ARG A 1 80 ? -9.868 -1.365 19.685 1.00 95.06 80 ARG A O 1
ATOM 647 N N . ILE A 1 81 ? -8.557 -0.042 18.424 1.00 95.12 81 ILE A N 1
ATOM 648 C CA . ILE A 1 81 ? -8.024 0.780 19.524 1.00 95.12 81 ILE A CA 1
ATOM 649 C C . ILE A 1 81 ? -8.789 2.104 19.713 1.00 95.12 81 ILE A C 1
ATOM 651 O O . ILE A 1 81 ? -8.340 2.964 20.468 1.00 95.12 81 ILE A O 1
ATOM 655 N N . ASN A 1 82 ? -9.960 2.251 19.079 1.00 94.00 82 ASN A N 1
ATOM 656 C CA . ASN A 1 82 ? -10.807 3.450 19.087 1.00 94.00 82 ASN A CA 1
ATOM 657 C C . ASN A 1 82 ? -10.098 4.710 18.563 1.00 94.00 82 ASN A C 1
ATOM 659 O O . ASN A 1 82 ? -10.330 5.817 19.053 1.00 94.00 82 ASN A O 1
ATOM 663 N N . LEU A 1 83 ? -9.225 4.552 17.567 1.00 94.69 83 LEU A N 1
ATOM 664 C CA . LEU A 1 83 ? -8.701 5.690 16.826 1.00 94.69 83 LEU A CA 1
ATOM 665 C C . LEU A 1 83 ? -9.813 6.238 15.920 1.00 94.69 83 LEU A C 1
ATOM 667 O O . LEU A 1 83 ? -10.388 5.507 15.119 1.00 94.69 83 LEU A O 1
ATOM 671 N N . ASP A 1 84 ? -10.112 7.529 16.038 1.00 90.88 84 ASP A N 1
ATOM 672 C CA . ASP A 1 84 ? -11.170 8.176 15.252 1.00 90.88 84 ASP A CA 1
ATOM 673 C C . ASP A 1 84 ? -10.679 8.696 13.888 1.00 90.88 84 ASP A C 1
ATOM 675 O O . ASP A 1 84 ? -11.470 8.841 12.959 1.00 90.88 84 ASP A O 1
ATOM 679 N N . VAL A 1 85 ? -9.392 9.016 13.758 1.00 92.56 85 VAL A N 1
ATOM 680 C CA . VAL A 1 85 ? -8.788 9.627 12.562 1.00 92.56 85 VAL A CA 1
ATOM 681 C C . VAL A 1 85 ? -7.425 8.977 12.343 1.00 92.56 85 VAL A C 1
ATOM 683 O O . VAL A 1 85 ? -6.706 8.799 13.329 1.00 92.56 85 VAL A O 1
ATOM 686 N N . PRO A 1 86 ? -7.041 8.632 11.102 1.00 94.88 86 PRO A N 1
ATOM 687 C CA . PRO A 1 86 ? -5.765 7.981 10.854 1.00 94.88 86 PRO A CA 1
ATOM 688 C C . PRO A 1 86 ? -4.584 8.882 11.218 1.00 94.88 86 PRO A C 1
ATOM 690 O O . PRO A 1 86 ? -4.661 10.108 11.134 1.00 94.88 86 PRO A O 1
ATOM 693 N N . LYS A 1 87 ? -3.442 8.265 11.544 1.00 94.00 87 LYS A N 1
ATOM 694 C CA . LYS A 1 87 ? -2.192 8.997 11.806 1.00 94.00 87 LYS A CA 1
ATOM 695 C C . LYS A 1 87 ? -1.746 9.853 10.613 1.00 94.00 87 LYS A C 1
ATOM 697 O O . LYS A 1 87 ? -1.218 10.942 10.814 1.00 94.00 87 LYS A O 1
ATOM 702 N N . GLN A 1 88 ? -1.936 9.345 9.397 1.00 93.75 88 GLN A N 1
ATOM 703 C CA . GLN A 1 88 ? -1.734 10.070 8.144 1.00 93.75 88 GLN A CA 1
ATOM 704 C C . GLN A 1 88 ? -3.046 10.048 7.351 1.00 93.75 88 GLN A C 1
ATOM 706 O O . GLN A 1 88 ? -3.641 8.974 7.257 1.00 93.75 88 GLN A O 1
ATOM 711 N N . PRO A 1 89 ? -3.493 11.158 6.735 1.00 93.44 89 PRO A N 1
ATOM 712 C CA . PRO A 1 89 ? -4.797 11.217 6.065 1.00 93.44 89 PRO A CA 1
ATOM 713 C C . PRO A 1 89 ? -5.010 10.117 5.016 1.00 93.44 89 PRO A C 1
ATOM 715 O O . PRO A 1 89 ? -6.081 9.528 4.903 1.00 93.44 89 PRO A O 1
ATOM 718 N N . TRP A 1 90 ? -3.947 9.763 4.294 1.00 94.50 90 TRP A N 1
ATOM 719 C CA . TRP A 1 90 ? -3.986 8.749 3.248 1.00 94.50 90 TRP A CA 1
ATOM 720 C C . TRP A 1 90 ? -3.929 7.303 3.777 1.00 94.50 90 TRP A C 1
ATOM 722 O O . TRP A 1 90 ? -4.151 6.378 3.003 1.00 94.50 90 TRP A O 1
ATOM 732 N N . PHE A 1 91 ? -3.694 7.043 5.071 1.00 95.81 91 PHE A N 1
ATOM 733 C CA . PHE A 1 91 ? -3.681 5.665 5.602 1.00 95.81 91 PHE A CA 1
ATOM 734 C C . PHE A 1 91 ? -5.049 4.988 5.532 1.00 95.81 91 PHE A C 1
ATOM 736 O O . PHE A 1 91 ? -5.125 3.767 5.415 1.00 95.81 91 PHE A O 1
ATOM 743 N N . TRP A 1 92 ? -6.138 5.750 5.576 1.00 96.00 92 TRP A N 1
ATOM 744 C CA . TRP A 1 92 ? -7.485 5.217 5.399 1.00 96.00 92 TRP A CA 1
ATOM 745 C C . TRP A 1 92 ? -8.078 5.724 4.098 1.00 96.00 92 TRP A C 1
ATOM 747 O O . TRP A 1 92 ? -7.835 6.861 3.705 1.00 96.00 92 TRP A O 1
ATOM 757 N N . LYS A 1 93 ? -8.860 4.877 3.425 1.00 92.94 93 LYS A N 1
ATOM 758 C CA . LYS A 1 93 ? -9.558 5.254 2.193 1.00 92.94 93 LYS A CA 1
ATOM 759 C C . LYS A 1 93 ? -10.619 6.304 2.475 1.00 92.94 93 LYS A C 1
ATOM 761 O O . LYS A 1 93 ? -11.462 6.077 3.341 1.00 92.94 93 LYS A O 1
ATOM 766 N N . SER A 1 94 ? -10.612 7.392 1.713 1.00 93.06 94 SER A N 1
ATOM 767 C CA . SER A 1 94 ? -11.699 8.362 1.746 1.00 93.06 94 SER A CA 1
ATOM 768 C C . SER A 1 94 ? -12.694 8.126 0.610 1.00 93.06 94 SER A C 1
ATOM 770 O O . SER A 1 94 ? -12.387 7.540 -0.434 1.00 93.06 94 SER A O 1
ATOM 772 N N . TYR A 1 95 ? -13.932 8.546 0.839 1.00 91.50 95 TYR A N 1
ATOM 773 C CA . TYR A 1 95 ? -15.029 8.430 -0.110 1.00 91.50 95 TYR A CA 1
ATOM 774 C C . TYR A 1 95 ? -15.623 9.805 -0.346 1.00 91.50 95 TYR A C 1
ATOM 776 O O . TYR A 1 95 ? -15.856 10.555 0.599 1.00 91.50 95 TYR A O 1
ATOM 784 N N . ARG A 1 96 ? -15.880 10.120 -1.616 1.00 89.38 96 ARG A N 1
ATOM 785 C CA . ARG A 1 96 ? -16.641 11.309 -1.996 1.00 89.38 96 ARG A CA 1
ATOM 786 C C . ARG A 1 96 ? -18.033 11.230 -1.373 1.00 89.38 96 ARG A C 1
ATOM 788 O O . ARG A 1 96 ? -18.682 10.187 -1.473 1.00 89.38 96 ARG A O 1
ATOM 795 N N . GLU A 1 97 ? -18.498 12.339 -0.810 1.00 84.44 97 GLU A N 1
ATOM 796 C CA . GLU A 1 97 ? -19.884 12.501 -0.386 1.00 84.44 97 GLU A CA 1
ATOM 797 C C . GLU A 1 97 ? -20.816 12.251 -1.581 1.00 84.44 97 GLU A C 1
ATOM 799 O O . GLU A 1 97 ? -20.871 13.019 -2.545 1.00 84.44 97 GLU A O 1
ATOM 804 N N . GLN A 1 98 ? -21.515 11.118 -1.557 1.00 64.06 98 GLN A N 1
ATOM 805 C CA . GLN A 1 98 ? -22.641 10.886 -2.446 1.00 64.06 98 GLN A CA 1
ATOM 806 C C . GLN A 1 98 ? -23.844 11.508 -1.753 1.00 64.06 98 GLN A C 1
ATOM 808 O O . GLN A 1 98 ? -24.349 10.940 -0.788 1.00 64.06 98 GLN A O 1
ATOM 813 N N . SER A 1 99 ? -24.295 12.677 -2.205 1.00 52.47 99 SER A N 1
ATOM 814 C CA . SER A 1 99 ? -25.585 13.185 -1.755 1.00 52.47 99 SER A CA 1
ATOM 815 C C . SER A 1 99 ? -26.662 12.160 -2.130 1.00 52.47 99 SER A C 1
ATOM 817 O O . SER A 1 99 ? -26.861 11.848 -3.308 1.00 52.47 99 SER A O 1
ATOM 819 N N . GLU A 1 100 ? -27.360 11.612 -1.132 1.00 48.34 100 GLU A N 1
ATOM 820 C CA . GLU A 1 100 ? -28.466 10.656 -1.320 1.00 48.34 100 GLU A CA 1
ATOM 821 C C . GLU A 1 100 ? -29.621 11.242 -2.171 1.00 48.34 100 GLU A C 1
ATOM 823 O O . GLU A 1 100 ? -30.529 10.535 -2.602 1.00 48.34 100 GLU A O 1
ATOM 828 N N . GLU A 1 101 ? -29.566 12.532 -2.504 1.00 48.25 101 GLU A N 1
ATOM 829 C CA . GLU A 1 101 ? -30.584 13.277 -3.247 1.00 48.25 101 GLU A CA 1
ATOM 830 C C . GLU A 1 101 ? -30.575 13.050 -4.771 1.00 48.25 101 GLU A C 1
ATOM 832 O O . GLU A 1 101 ? -31.548 13.390 -5.448 1.00 48.25 101 GLU A O 1
ATOM 837 N N . LYS A 1 102 ? -29.539 12.426 -5.356 1.00 46.66 102 LYS A N 1
ATOM 838 C CA . LYS A 1 102 ? -29.479 12.215 -6.822 1.00 46.66 102 LYS A CA 1
ATOM 839 C C . LYS A 1 102 ? -30.268 11.008 -7.345 1.00 46.66 102 LYS A C 1
ATOM 841 O O . LYS A 1 102 ? -30.273 10.781 -8.554 1.00 46.66 102 LYS A O 1
ATOM 846 N N . GLN A 1 103 ? -30.966 10.251 -6.494 1.00 41.69 103 GLN A N 1
ATOM 847 C CA . GLN A 1 103 ? -31.828 9.152 -6.960 1.00 41.69 103 GLN A CA 1
ATOM 848 C C . GLN A 1 103 ? -33.294 9.545 -7.211 1.00 41.69 103 GLN A C 1
ATOM 850 O O . GLN A 1 103 ? -34.015 8.750 -7.811 1.00 41.69 103 GLN A O 1
ATOM 855 N N . ASN A 1 104 ? -33.741 10.760 -6.849 1.00 44.81 104 ASN A N 1
ATOM 856 C CA . ASN A 1 104 ? -35.166 11.121 -6.949 1.00 44.81 104 ASN A CA 1
ATOM 857 C C . ASN A 1 104 ? -35.534 12.231 -7.957 1.00 44.81 104 ASN A C 1
ATOM 859 O O . ASN A 1 104 ? -36.713 12.552 -8.086 1.00 44.81 104 ASN A O 1
ATOM 863 N N . SER A 1 105 ? -34.600 12.786 -8.739 1.00 44.56 105 SER A N 1
ATOM 864 C CA . SER A 1 105 ? -34.920 13.782 -9.782 1.00 44.56 105 SER A CA 1
ATOM 865 C C . SER A 1 105 ? -34.863 13.198 -11.198 1.00 44.56 105 SER A C 1
ATOM 867 O O . SER A 1 105 ? -34.130 13.633 -12.080 1.00 44.56 105 SER A O 1
ATOM 869 N N . ARG A 1 106 ? -35.740 12.223 -11.464 1.00 48.34 106 ARG A N 1
ATOM 870 C CA . ARG A 1 106 ? -36.035 11.752 -12.830 1.00 48.34 106 ARG A CA 1
ATOM 871 C C . ARG A 1 106 ? -36.890 12.740 -13.653 1.00 48.34 106 ARG A C 1
ATOM 873 O O . ARG A 1 106 ? -37.322 12.388 -14.744 1.00 48.34 106 ARG A O 1
ATOM 880 N N . TYR A 1 107 ? -37.117 13.964 -13.167 1.00 48.50 107 TYR A N 1
ATOM 881 C CA . TYR A 1 107 ? -37.873 15.016 -13.854 1.00 48.50 107 TYR A CA 1
ATOM 882 C C . TYR A 1 107 ? -37.259 16.396 -13.594 1.00 48.50 107 TYR A C 1
ATOM 884 O O . TYR A 1 107 ? -37.546 17.023 -12.580 1.00 48.50 107 TYR A O 1
ATOM 892 N N . ASN A 1 108 ? -36.386 16.834 -14.502 1.00 46.19 108 ASN A N 1
ATOM 893 C CA . ASN A 1 108 ? -36.385 18.161 -15.138 1.00 46.19 108 ASN A CA 1
ATOM 894 C C . ASN A 1 108 ? -35.019 18.400 -15.787 1.00 46.19 108 ASN A C 1
ATOM 896 O O . ASN A 1 108 ? -34.055 18.808 -15.146 1.00 46.19 108 ASN A O 1
ATOM 900 N N . GLN A 1 109 ? -34.950 18.131 -17.091 1.00 53.06 109 GLN A N 1
ATOM 901 C CA . GLN A 1 109 ? -33.859 18.604 -17.932 1.00 53.06 109 GLN A CA 1
ATOM 902 C C . GLN A 1 109 ? -33.937 20.131 -18.030 1.00 53.06 109 GLN A C 1
ATOM 904 O O . GLN A 1 109 ? -34.899 20.667 -18.573 1.00 53.06 109 GLN A O 1
ATOM 909 N N . SER A 1 110 ? -32.894 20.814 -17.564 1.00 48.91 110 SER A N 1
ATOM 910 C CA . SER A 1 110 ? -32.513 22.126 -18.085 1.00 48.91 110 SER A CA 1
ATOM 911 C C . SER A 1 110 ? -31.027 22.073 -18.475 1.00 48.91 110 SER A C 1
ATOM 913 O O . SER A 1 110 ? -30.200 21.822 -17.598 1.00 48.91 110 SER A O 1
ATOM 915 N N . PRO A 1 111 ? -30.659 22.246 -19.762 1.00 50.06 111 PRO A N 1
ATOM 916 C CA . PRO A 1 111 ? -29.283 22.087 -20.264 1.00 50.06 111 PRO A CA 1
ATOM 917 C C . PRO A 1 111 ? -28.273 23.194 -19.905 1.00 50.06 111 PRO A C 1
ATOM 919 O O . PRO A 1 111 ? -27.296 23.368 -20.627 1.00 50.06 111 PRO A O 1
ATOM 922 N N . LEU A 1 112 ? -28.475 23.963 -18.836 1.00 51.59 112 LEU A N 1
ATOM 923 C CA . LEU A 1 112 ? -27.556 25.040 -18.451 1.00 51.59 112 LEU A CA 1
ATOM 924 C C . LEU A 1 112 ? -26.894 24.707 -17.117 1.00 51.59 112 LEU A C 1
ATOM 926 O O . LEU A 1 112 ? -27.270 25.247 -16.081 1.00 51.59 112 LEU A O 1
ATOM 930 N N . LEU A 1 113 ? -25.928 23.788 -17.140 1.00 50.06 113 LEU A N 1
ATOM 931 C CA . LEU A 1 113 ? -25.037 23.578 -16.003 1.00 50.06 113 LEU A CA 1
ATOM 932 C C . LEU A 1 113 ? -23.772 24.403 -16.214 1.00 50.06 113 LEU A C 1
ATOM 934 O O . LEU A 1 113 ? -22.999 24.182 -17.143 1.00 50.06 113 LEU A O 1
ATOM 938 N N . SER A 1 114 ? -23.662 25.401 -15.347 1.00 47.66 114 SER A N 1
ATOM 939 C CA . SER A 1 114 ? -22.514 26.251 -15.094 1.00 47.66 114 SER A CA 1
ATOM 940 C C . SER A 1 114 ? -21.262 25.434 -14.794 1.00 47.66 114 SER A C 1
ATOM 942 O O . SER A 1 114 ? -21.285 24.496 -14.003 1.00 47.66 114 SER A O 1
ATOM 944 N N . ASP A 1 115 ? -20.170 25.862 -15.405 1.00 55.19 115 ASP A N 1
ATOM 945 C CA . ASP A 1 115 ? -18.825 25.293 -15.368 1.00 55.19 115 ASP A CA 1
ATOM 946 C C . ASP A 1 115 ? -18.066 25.614 -14.059 1.00 55.19 115 ASP A C 1
ATOM 948 O O . ASP A 1 115 ? -16.874 25.899 -14.097 1.00 55.19 115 ASP A O 1
ATOM 952 N N . HIS A 1 116 ? -18.745 25.709 -12.908 1.00 56.41 116 HIS A N 1
ATOM 953 C CA . HIS A 1 116 ? -18.128 26.096 -11.628 1.00 56.41 116 HIS A CA 1
ATOM 954 C C . HIS A 1 116 ? -18.571 25.180 -10.476 1.00 56.41 116 HIS A C 1
ATOM 956 O O . HIS A 1 116 ? -19.752 24.860 -10.353 1.00 56.41 116 HIS A O 1
ATOM 962 N N . ASP A 1 117 ? -17.576 24.841 -9.647 1.00 51.62 117 ASP A N 1
ATOM 963 C CA . ASP A 1 117 ? -17.622 24.280 -8.285 1.00 51.62 117 ASP A CA 1
ATOM 964 C C . ASP A 1 117 ? -17.275 22.784 -8.113 1.00 51.62 117 ASP A C 1
ATOM 966 O O . ASP A 1 117 ? -18.010 22.002 -7.515 1.00 51.62 117 ASP A O 1
ATOM 970 N N . ASP A 1 118 ? -16.067 22.394 -8.547 1.00 57.66 118 ASP A N 1
ATOM 971 C CA . ASP A 1 118 ? -15.353 21.206 -8.026 1.00 57.66 118 ASP A CA 1
ATOM 972 C C . ASP A 1 118 ? -14.809 21.425 -6.582 1.00 57.66 118 ASP A C 1
ATOM 974 O O . ASP A 1 118 ? -14.265 20.500 -5.978 1.00 57.66 118 ASP A O 1
ATOM 978 N N . GLU A 1 119 ? -14.935 22.633 -6.006 1.00 59.41 119 GLU A N 1
ATOM 979 C CA . GLU A 1 119 ? -14.325 22.989 -4.709 1.00 59.41 119 GLU A CA 1
ATOM 980 C C . GLU A 1 119 ? -15.135 22.590 -3.459 1.00 59.41 119 GLU A C 1
ATOM 982 O O . GLU A 1 119 ? -14.538 22.451 -2.394 1.00 59.41 119 GLU A O 1
ATOM 987 N N . ASP A 1 120 ? -16.446 22.331 -3.545 1.00 72.56 120 ASP A N 1
ATOM 988 C CA . ASP A 1 120 ? -17.275 22.005 -2.357 1.00 72.56 120 ASP A CA 1
ATOM 989 C C . ASP A 1 120 ? -17.534 20.495 -2.182 1.00 72.56 120 ASP A C 1
ATOM 991 O O . ASP A 1 120 ? -18.478 20.053 -1.525 1.00 72.56 120 ASP A O 1
ATOM 995 N N . ILE A 1 121 ? -16.702 19.653 -2.801 1.00 85.50 121 ILE A N 1
ATOM 996 C CA . ILE A 1 121 ? -16.832 18.201 -2.673 1.00 85.50 121 ILE A CA 1
ATOM 997 C C . ILE A 1 121 ? -16.141 17.737 -1.393 1.00 85.50 121 ILE A C 1
ATOM 999 O O . ILE A 1 121 ? -14.912 17.698 -1.306 1.00 85.50 121 ILE A O 1
ATOM 1003 N N . ARG A 1 122 ? -16.941 17.302 -0.418 1.00 90.69 122 ARG A N 1
ATOM 1004 C CA . ARG A 1 122 ? -16.450 16.732 0.839 1.00 90.69 122 ARG A CA 1
ATOM 1005 C C . ARG A 1 122 ? -16.104 15.257 0.687 1.00 90.69 122 ARG A C 1
ATOM 1007 O O . ARG A 1 122 ? -16.721 14.519 -0.088 1.00 90.69 122 ARG A O 1
ATOM 1014 N N . TYR A 1 123 ? -15.116 14.828 1.462 1.00 92.69 123 TYR A N 1
ATOM 1015 C CA . TYR A 1 123 ? -14.697 13.437 1.554 1.00 92.69 123 TYR A CA 1
ATOM 1016 C C . TYR A 1 123 ? -14.827 12.966 2.995 1.00 92.69 123 TYR A C 1
ATOM 1018 O O . TYR A 1 123 ? -14.618 13.737 3.930 1.00 92.69 123 TYR A O 1
ATOM 1026 N N . PHE A 1 124 ? -15.168 11.695 3.173 1.00 94.00 124 PHE A N 1
ATOM 1027 C CA . PHE A 1 124 ? -15.338 11.089 4.487 1.00 94.00 124 PHE A CA 1
ATOM 1028 C C . PHE A 1 124 ? -14.614 9.750 4.573 1.00 94.00 124 PHE A C 1
ATOM 1030 O O . PHE A 1 124 ? -14.537 8.997 3.599 1.00 94.00 124 PHE A O 1
ATOM 1037 N N . TYR A 1 125 ? -14.100 9.445 5.758 1.00 94.06 125 TYR A N 1
ATOM 1038 C CA . TYR A 1 125 ? -13.628 8.112 6.109 1.00 94.06 125 TYR A CA 1
ATOM 1039 C C . TYR A 1 125 ? -14.818 7.160 6.341 1.00 94.06 125 TYR A C 1
ATOM 1041 O O . TYR A 1 125 ? -15.940 7.619 6.570 1.00 94.06 125 TYR A O 1
ATOM 1049 N N . PRO A 1 126 ? -14.603 5.829 6.349 1.00 91.81 126 PRO A N 1
ATOM 1050 C CA . PRO A 1 126 ? -15.650 4.837 6.626 1.00 91.81 126 PRO A CA 1
ATOM 1051 C C . PRO A 1 126 ? -16.432 5.056 7.925 1.00 91.81 126 PRO A C 1
ATOM 1053 O O . PRO A 1 126 ? -17.577 4.633 8.031 1.00 91.81 126 PRO A O 1
ATOM 1056 N N . ASN A 1 127 ? -15.820 5.701 8.918 1.00 90.56 127 ASN A N 1
ATOM 1057 C CA . ASN A 1 127 ? -16.443 6.014 10.203 1.00 90.56 127 ASN A CA 1
ATOM 1058 C C . ASN A 1 127 ? -17.205 7.358 10.210 1.00 90.56 127 ASN A C 1
ATOM 1060 O O . ASN A 1 127 ? -17.623 7.818 11.270 1.00 90.56 127 ASN A O 1
ATOM 1064 N N . GLY A 1 128 ? -17.363 8.007 9.051 1.00 89.50 128 GLY A N 1
ATOM 1065 C CA . GLY A 1 128 ? -18.110 9.257 8.890 1.00 89.50 128 GLY A CA 1
ATOM 1066 C C . GLY A 1 128 ? -17.351 10.525 9.289 1.00 89.50 128 GLY A C 1
ATOM 1067 O O . GLY A 1 128 ? -17.929 11.609 9.266 1.00 89.50 128 GLY A O 1
ATOM 1068 N N . LYS A 1 129 ? -16.067 10.435 9.655 1.00 91.62 129 LYS A N 1
ATOM 1069 C CA . LYS A 1 129 ? -15.237 11.620 9.924 1.00 91.62 129 LYS A CA 1
ATOM 1070 C C . LYS A 1 129 ? -14.795 12.271 8.613 1.00 91.62 129 LYS A C 1
ATOM 1072 O O . LYS A 1 129 ? -14.580 11.574 7.622 1.00 91.62 129 LYS A O 1
ATOM 1077 N N . LEU A 1 130 ? -14.644 13.596 8.623 1.00 92.19 130 LEU A N 1
ATOM 1078 C CA . LEU A 1 130 ? -14.152 14.353 7.471 1.00 92.19 130 LEU A CA 1
ATOM 1079 C C . LEU A 1 130 ? -12.747 13.870 7.087 1.00 92.19 130 LEU A C 1
ATOM 1081 O O . LEU A 1 130 ? -11.889 13.684 7.951 1.00 92.19 130 LEU A O 1
ATOM 1085 N N . ALA A 1 131 ? -12.536 13.682 5.794 1.00 93.50 131 ALA A N 1
ATOM 1086 C CA . ALA A 1 131 ? -11.304 13.194 5.209 1.00 93.50 131 ALA A CA 1
ATOM 1087 C C . ALA A 1 131 ? -10.808 14.139 4.117 1.00 93.50 131 ALA A C 1
ATOM 1089 O O . ALA A 1 131 ? -11.564 14.931 3.552 1.00 93.50 131 ALA A O 1
ATOM 1090 N N . GLU A 1 132 ? -9.528 14.008 3.796 1.00 91.06 132 GLU A N 1
ATOM 1091 C CA . GLU A 1 132 ? -8.959 14.628 2.610 1.00 91.06 132 GLU A CA 1
ATOM 1092 C C . GLU A 1 132 ? -9.357 13.852 1.351 1.00 91.06 132 GLU A C 1
ATOM 1094 O O . GLU A 1 132 ? -9.774 12.685 1.396 1.00 91.06 132 GLU A O 1
ATOM 1099 N N . LYS A 1 133 ? -9.236 14.519 0.202 1.00 90.12 133 LYS A N 1
ATOM 1100 C CA . LYS A 1 133 ? -9.466 13.897 -1.099 1.00 90.12 133 LYS A CA 1
ATOM 1101 C C . LYS A 1 133 ? -8.523 12.710 -1.283 1.00 90.12 133 LYS A C 1
ATOM 1103 O O . LYS A 1 133 ? -7.327 12.814 -1.041 1.00 90.12 133 LYS A O 1
ATOM 1108 N N . GLU A 1 134 ? -9.084 11.601 -1.754 1.00 90.00 134 GLU A N 1
ATOM 1109 C CA . GLU A 1 134 ? -8.328 10.389 -2.057 1.00 90.00 134 GLU A CA 1
ATOM 1110 C C . GLU A 1 134 ? -7.224 10.674 -3.089 1.00 90.00 134 GLU A C 1
ATOM 1112 O O . GLU A 1 134 ? -7.483 11.232 -4.162 1.00 90.00 134 GLU A O 1
ATOM 1117 N N . GLU A 1 135 ? -6.001 10.257 -2.764 1.00 89.56 135 GLU A N 1
ATOM 1118 C CA . GLU A 1 135 ? -4.848 10.328 -3.660 1.00 89.56 135 GLU A CA 1
ATOM 1119 C C . GLU A 1 135 ? -4.944 9.255 -4.755 1.00 89.56 135 GLU A C 1
ATOM 1121 O O . GLU A 1 135 ? -5.338 8.110 -4.513 1.00 89.56 135 GLU A O 1
ATOM 1126 N N . ARG A 1 136 ? -4.574 9.619 -5.984 1.00 91.38 136 ARG A N 1
ATOM 1127 C CA . ARG A 1 136 ? -4.556 8.699 -7.124 1.00 91.38 136 ARG A CA 1
ATOM 1128 C C . ARG A 1 136 ? -3.207 8.003 -7.226 1.00 91.38 136 ARG A C 1
ATOM 1130 O O . ARG A 1 136 ? -2.311 8.464 -7.925 1.00 91.38 136 ARG A O 1
ATOM 1137 N N . PHE A 1 137 ? -3.072 6.873 -6.534 1.00 91.31 137 PHE A N 1
ATOM 1138 C CA . PHE A 1 137 ? -1.831 6.090 -6.531 1.00 91.31 137 PHE A CA 1
ATOM 1139 C C . PHE A 1 137 ? -1.397 5.609 -7.926 1.00 91.31 137 PHE A C 1
ATOM 1141 O O . PHE A 1 137 ? -0.214 5.394 -8.153 1.00 91.31 137 PHE A O 1
ATOM 1148 N N . ASP A 1 138 ? -2.327 5.467 -8.874 1.00 89.69 138 ASP A N 1
ATOM 1149 C CA . ASP A 1 138 ? -2.037 5.113 -10.268 1.00 89.69 138 ASP A CA 1
ATOM 1150 C C . ASP A 1 138 ? -1.257 6.190 -11.041 1.00 89.69 138 ASP A C 1
ATOM 1152 O O . ASP A 1 138 ? -0.694 5.890 -12.093 1.00 89.69 138 ASP A O 1
ATOM 1156 N N . GLU A 1 139 ? -1.212 7.424 -10.532 1.00 91.62 139 GLU A N 1
ATOM 1157 C CA . GLU A 1 139 ? -0.492 8.551 -11.140 1.00 91.62 139 GLU A CA 1
ATOM 1158 C C . GLU A 1 139 ? 0.877 8.813 -10.491 1.00 91.62 139 GLU A C 1
ATOM 1160 O O . GLU A 1 139 ? 1.627 9.667 -10.968 1.00 91.62 139 GLU A O 1
ATOM 1165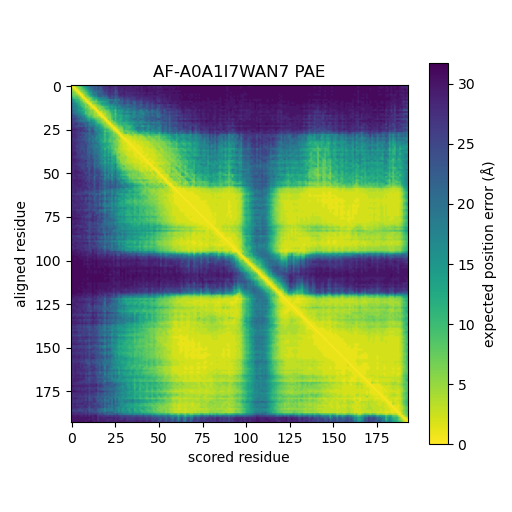 N N . LEU A 1 140 ? 1.214 8.093 -9.417 1.00 92.44 140 LEU A N 1
ATOM 1166 C CA . LEU A 1 140 ? 2.479 8.245 -8.702 1.00 92.44 140 LEU A CA 1
ATOM 1167 C C . LEU A 1 140 ? 3.595 7.417 -9.349 1.00 92.44 140 LEU A C 1
ATOM 1169 O O . LEU A 1 140 ? 3.351 6.411 -10.018 1.00 92.44 140 LEU A O 1
ATOM 1173 N N . THR A 1 141 ? 4.841 7.844 -9.141 1.00 93.31 141 THR A N 1
ATOM 1174 C CA . THR A 1 141 ? 6.015 7.064 -9.545 1.00 93.31 141 THR A CA 1
ATOM 1175 C C . THR A 1 141 ? 6.233 5.889 -8.595 1.00 93.31 141 THR A C 1
ATOM 1177 O O . THR A 1 141 ? 5.836 5.941 -7.432 1.00 93.31 141 THR A O 1
ATOM 1180 N N . ASP A 1 142 ? 6.909 4.846 -9.081 1.00 92.50 142 ASP A N 1
ATOM 1181 C CA . ASP A 1 142 ? 7.231 3.663 -8.274 1.00 92.50 142 ASP A CA 1
ATOM 1182 C C . ASP A 1 142 ? 8.007 4.033 -6.998 1.00 92.50 142 ASP A C 1
ATOM 1184 O O . ASP A 1 142 ? 7.669 3.521 -5.939 1.00 92.50 142 ASP A O 1
ATOM 1188 N N . ASP A 1 143 ? 8.953 4.980 -7.071 1.00 93.25 143 ASP A N 1
ATOM 1189 C CA . ASP A 1 143 ? 9.724 5.436 -5.901 1.00 93.25 143 ASP A CA 1
ATOM 1190 C C . ASP A 1 143 ? 8.814 6.036 -4.810 1.00 93.25 143 ASP A C 1
ATOM 1192 O O . ASP A 1 143 ? 8.949 5.731 -3.630 1.00 93.25 143 ASP A O 1
ATOM 1196 N N . VAL A 1 144 ? 7.820 6.845 -5.200 1.00 95.62 144 VAL A N 1
ATOM 1197 C CA . VAL A 1 144 ? 6.870 7.447 -4.248 1.00 95.62 144 VAL A CA 1
ATOM 1198 C C . VAL A 1 144 ? 5.931 6.385 -3.677 1.00 95.62 144 VAL A C 1
ATOM 1200 O O . VAL A 1 144 ? 5.573 6.435 -2.502 1.00 95.62 144 VAL A O 1
ATOM 1203 N N . LEU A 1 145 ? 5.508 5.416 -4.490 1.00 95.81 145 LEU A N 1
ATOM 1204 C CA . LEU A 1 145 ? 4.679 4.308 -4.019 1.00 95.81 145 LEU A CA 1
ATOM 1205 C C . LEU A 1 145 ? 5.433 3.408 -3.035 1.00 95.81 145 LEU A C 1
ATOM 1207 O O . LEU A 1 145 ? 4.835 2.945 -2.065 1.00 95.81 145 LEU A O 1
ATOM 1211 N N . GLU A 1 146 ? 6.723 3.178 -3.267 1.00 95.06 146 GLU A N 1
ATOM 1212 C CA . GLU A 1 146 ? 7.596 2.444 -2.355 1.00 95.06 146 GLU A CA 1
ATOM 1213 C C . GLU A 1 146 ? 7.711 3.172 -1.009 1.00 95.06 146 GLU A C 1
ATOM 1215 O O . GLU A 1 146 ? 7.388 2.577 0.018 1.00 95.06 146 GLU A O 1
ATOM 1220 N N . GLU A 1 147 ? 8.006 4.477 -1.008 1.00 96.19 147 GLU A N 1
ATOM 1221 C CA . GLU A 1 147 ? 8.035 5.300 0.213 1.00 96.19 147 GLU A CA 1
ATOM 1222 C C . GLU A 1 147 ? 6.701 5.249 0.979 1.00 96.19 147 GLU A C 1
ATOM 1224 O O . GLU A 1 147 ? 6.664 5.030 2.193 1.00 96.19 147 GLU A O 1
ATOM 12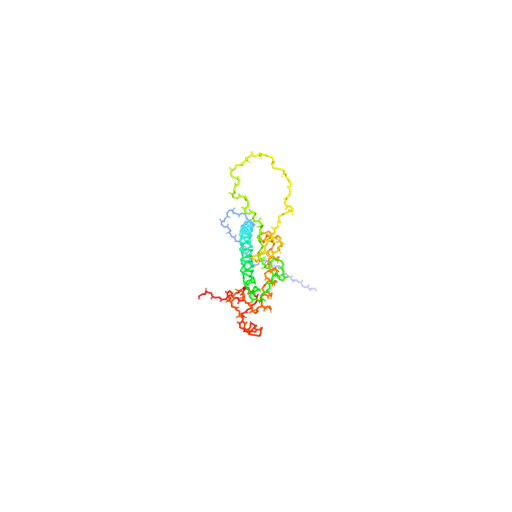29 N N . LYS A 1 148 ? 5.568 5.383 0.274 1.00 96.44 148 LYS A N 1
ATOM 1230 C CA . LYS A 1 148 ? 4.236 5.241 0.883 1.00 96.44 148 LYS A CA 1
ATOM 1231 C C . LYS A 1 148 ? 4.062 3.850 1.491 1.00 96.44 148 LYS A C 1
ATOM 1233 O O . LYS A 1 148 ? 3.570 3.721 2.612 1.00 96.44 148 LYS A O 1
ATOM 1238 N N . LEU A 1 149 ? 4.443 2.791 0.784 1.00 96.88 149 LEU A N 1
ATOM 1239 C CA . LEU A 1 149 ? 4.326 1.436 1.312 1.00 96.88 149 LEU A CA 1
ATOM 1240 C C . LEU A 1 149 ? 5.167 1.257 2.585 1.00 96.88 149 LEU A C 1
ATOM 1242 O O . LEU A 1 149 ? 4.667 0.702 3.567 1.00 96.88 149 LEU A O 1
ATOM 1246 N N . GLU A 1 150 ? 6.395 1.767 2.608 1.00 96.56 150 GLU A N 1
ATOM 1247 C CA . GLU A 1 150 ? 7.261 1.761 3.790 1.00 96.56 150 GLU A CA 1
ATOM 1248 C C . GLU A 1 150 ? 6.625 2.517 4.963 1.00 96.56 150 GLU A C 1
ATOM 1250 O O . GLU A 1 150 ? 6.567 1.993 6.076 1.00 96.56 150 GLU A O 1
ATOM 1255 N N . GLU A 1 151 ? 6.055 3.703 4.733 1.00 97.31 151 GLU A N 1
ATOM 1256 C CA . GLU A 1 151 ? 5.414 4.499 5.788 1.00 97.31 151 GLU A CA 1
ATOM 1257 C C . GLU A 1 151 ? 4.265 3.752 6.486 1.00 97.31 151 GLU A C 1
ATOM 1259 O O . GLU A 1 151 ? 4.202 3.696 7.723 1.00 97.31 151 GLU A O 1
ATOM 1264 N N . ILE A 1 152 ? 3.337 3.174 5.714 1.00 97.69 152 ILE A N 1
ATOM 1265 C CA . ILE A 1 152 ? 2.169 2.490 6.290 1.00 97.69 152 ILE A CA 1
ATOM 1266 C C . ILE A 1 152 ? 2.542 1.140 6.905 1.00 97.69 152 ILE A C 1
ATO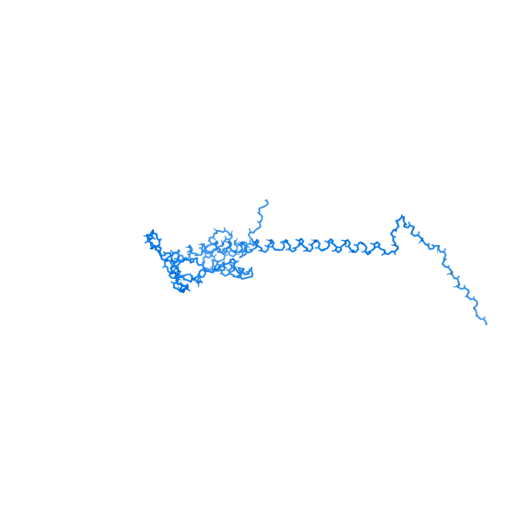M 1268 O O . ILE A 1 152 ? 2.009 0.769 7.954 1.00 97.69 152 ILE A O 1
ATOM 1272 N N . THR A 1 153 ? 3.478 0.408 6.303 1.00 97.56 153 THR A N 1
ATOM 1273 C CA . THR A 1 153 ? 3.937 -0.878 6.846 1.00 97.56 153 THR A CA 1
ATOM 1274 C C . THR A 1 153 ? 4.761 -0.679 8.113 1.00 97.56 153 THR A C 1
ATOM 1276 O O . THR A 1 153 ? 4.543 -1.397 9.092 1.00 97.56 153 THR A O 1
ATOM 1279 N N . ALA A 1 154 ? 5.613 0.347 8.171 1.00 97.06 154 ALA A N 1
ATOM 1280 C CA . ALA A 1 154 ? 6.295 0.752 9.394 1.00 97.06 154 ALA A CA 1
ATOM 1281 C C . ALA A 1 154 ? 5.283 1.117 10.486 1.00 97.06 154 ALA A C 1
ATOM 1283 O O . ALA A 1 154 ? 5.407 0.648 11.619 1.00 97.06 154 ALA A O 1
ATOM 1284 N N . TYR A 1 155 ? 4.231 1.878 10.162 1.00 97.81 155 TYR A N 1
ATOM 1285 C CA . TYR A 1 155 ? 3.172 2.176 11.127 1.00 97.81 155 TYR A CA 1
ATOM 1286 C C . TYR A 1 155 ? 2.506 0.908 11.676 1.00 97.81 155 TYR A C 1
ATOM 1288 O O . TYR A 1 155 ? 2.459 0.729 12.894 1.00 97.81 155 TYR A O 1
ATOM 1296 N N . LEU A 1 156 ? 2.074 -0.007 10.807 1.00 97.31 156 LEU A N 1
ATOM 1297 C CA . LEU A 1 156 ? 1.466 -1.282 11.204 1.00 97.31 156 LEU A CA 1
ATOM 1298 C C . LEU A 1 156 ? 2.396 -2.119 12.096 1.00 97.31 156 LEU A C 1
ATOM 1300 O O . LEU A 1 156 ? 1.971 -2.650 13.124 1.00 97.31 156 LEU A O 1
ATOM 1304 N N . ARG A 1 157 ? 3.688 -2.183 11.764 1.00 96.81 157 ARG A N 1
ATOM 1305 C CA . ARG A 1 157 ? 4.697 -2.923 12.537 1.00 96.81 157 ARG A CA 1
ATOM 1306 C C . ARG A 1 157 ? 5.039 -2.272 13.874 1.00 96.81 157 ARG A C 1
ATOM 1308 O O . ARG A 1 157 ? 5.516 -2.959 14.777 1.00 96.81 157 ARG A O 1
ATOM 1315 N N . HIS A 1 158 ? 4.915 -0.954 13.993 1.00 95.81 158 HIS A N 1
ATOM 1316 C CA . HIS A 1 158 ? 5.285 -0.208 15.200 1.00 95.81 158 HIS A CA 1
ATOM 1317 C C . HIS A 1 158 ? 4.112 -0.051 16.160 1.00 95.81 158 HIS A C 1
ATOM 1319 O O . HIS A 1 158 ? 4.281 -0.276 17.353 1.00 95.81 158 HIS A O 1
ATOM 1325 N N . GLN A 1 159 ? 2.947 0.329 15.642 1.00 96.25 159 GLN A N 1
ATOM 1326 C CA . GLN A 1 159 ? 1.766 0.616 16.448 1.00 96.25 159 GLN A CA 1
ATOM 1327 C C . GLN A 1 159 ? 0.982 -0.648 16.786 1.00 96.25 159 GLN A C 1
ATOM 1329 O O . GLN A 1 159 ? 0.478 -0.778 17.899 1.00 96.25 159 GLN A O 1
ATOM 1334 N N . HIS A 1 160 ? 0.883 -1.566 15.825 1.00 96.50 160 HIS A N 1
ATOM 1335 C CA . HIS A 1 160 ? 0.021 -2.738 15.941 1.00 96.50 160 HIS A CA 1
ATOM 1336 C C . HIS A 1 160 ? 0.787 -4.045 16.014 1.00 96.50 160 HIS A C 1
ATOM 1338 O O . HIS A 1 160 ? 0.153 -5.084 16.137 1.00 96.50 160 HIS A O 1
ATOM 1344 N N . MET A 1 161 ? 2.119 -4.019 15.910 1.00 97.19 161 MET A N 1
ATOM 1345 C CA . MET A 1 161 ? 2.944 -5.221 15.767 1.00 97.19 161 MET A CA 1
ATOM 1346 C C . MET A 1 161 ? 2.373 -6.162 14.694 1.00 97.19 161 MET A C 1
ATOM 1348 O O . MET A 1 161 ? 2.309 -7.367 14.891 1.00 97.19 161 MET A O 1
ATOM 1352 N N . TYR A 1 162 ? 1.896 -5.608 13.578 1.00 97.50 162 TYR A N 1
ATOM 1353 C CA . TYR A 1 162 ? 1.254 -6.355 12.500 1.00 97.50 162 TYR A CA 1
ATOM 1354 C C . TYR A 1 162 ? 2.150 -6.398 11.263 1.00 97.50 162 TYR A C 1
ATOM 1356 O O . TYR A 1 162 ? 2.776 -5.399 10.903 1.00 97.50 162 TYR A O 1
ATOM 1364 N N . CYS A 1 163 ? 2.195 -7.550 10.596 1.00 97.31 163 CYS A N 1
ATOM 1365 C CA . CYS A 1 163 ? 2.904 -7.728 9.335 1.00 97.31 163 CYS A CA 1
ATOM 1366 C C . CYS A 1 163 ? 1.916 -8.072 8.217 1.00 97.31 163 CYS A C 1
ATOM 1368 O O . CYS A 1 163 ? 1.237 -9.097 8.284 1.00 97.31 163 CYS A O 1
ATOM 1370 N N . ILE A 1 164 ? 1.872 -7.248 7.165 1.00 96.38 164 ILE A N 1
ATOM 1371 C CA . ILE A 1 164 ? 0.937 -7.440 6.046 1.00 96.38 164 ILE A CA 1
ATOM 1372 C C . ILE A 1 164 ? 1.259 -8.688 5.217 1.00 96.38 164 ILE A C 1
ATOM 1374 O O . ILE A 1 164 ? 0.348 -9.279 4.649 1.00 96.38 164 ILE A O 1
ATOM 1378 N N . TRP A 1 165 ? 2.532 -9.090 5.165 1.00 95.75 165 TRP A N 1
ATOM 1379 C CA . TRP A 1 165 ? 2.987 -10.219 4.353 1.00 95.75 165 TRP A CA 1
ATOM 1380 C C . TRP A 1 165 ? 2.785 -11.552 5.076 1.00 95.75 165 TRP A C 1
ATOM 1382 O O . TRP A 1 165 ? 2.368 -12.522 4.455 1.00 95.75 165 TRP A O 1
ATOM 1392 N N . CYS A 1 166 ? 2.971 -11.582 6.401 1.00 94.88 166 CYS A N 1
ATOM 1393 C CA . CYS A 1 166 ? 2.607 -12.750 7.210 1.00 94.88 166 CYS A CA 1
ATOM 1394 C C . CYS A 1 166 ? 1.089 -12.875 7.414 1.00 94.88 166 CYS A C 1
ATOM 1396 O O . CYS A 1 166 ? 0.597 -13.965 7.693 1.00 94.88 166 CYS A O 1
ATOM 1398 N N . GLY A 1 167 ? 0.354 -11.759 7.346 1.00 94.31 167 GLY A N 1
ATOM 1399 C CA . GLY A 1 167 ? -1.084 -11.721 7.613 1.00 94.31 167 GLY A CA 1
ATOM 1400 C C . GLY A 1 167 ? -1.446 -11.928 9.087 1.00 94.31 167 GLY A C 1
ATOM 1401 O O . GLY A 1 167 ? -2.536 -12.412 9.386 1.00 94.31 167 GLY A O 1
ATOM 1402 N N . CYS A 1 168 ? -0.544 -11.601 10.018 1.00 94.44 168 CYS A N 1
ATOM 1403 C CA . CYS A 1 168 ? -0.754 -11.816 11.448 1.00 94.44 168 CYS A CA 1
ATOM 1404 C C . CYS A 1 168 ? -0.262 -10.651 12.319 1.00 94.44 168 CYS A C 1
ATOM 1406 O O . CYS A 1 168 ? 0.630 -9.877 11.951 1.00 94.44 168 CYS A O 1
ATOM 1408 N N . GLN A 1 169 ? -0.890 -10.541 13.492 1.00 96.50 169 GLN A N 1
ATOM 1409 C CA . GLN A 1 169 ? -0.510 -9.637 14.571 1.00 96.50 169 GLN A CA 1
ATOM 1410 C C . GLN A 1 169 ? 0.318 -10.401 15.606 1.00 96.50 169 GLN A C 1
ATOM 1412 O O . GLN A 1 169 ? -0.044 -11.515 15.980 1.00 96.50 169 GLN A O 1
ATOM 1417 N N . TYR A 1 170 ? 1.399 -9.789 16.074 1.00 96.50 170 TYR A N 1
ATOM 1418 C CA . TYR A 1 170 ? 2.316 -10.354 17.058 1.00 96.50 170 TYR A CA 1
ATOM 1419 C C . TYR A 1 170 ? 2.047 -9.769 18.448 1.00 96.50 170 TYR A C 1
ATOM 1421 O O . TYR A 1 170 ? 1.516 -8.665 18.586 1.00 96.50 170 TYR A O 1
ATOM 1429 N N . SER A 1 171 ? 2.435 -10.498 19.492 1.00 95.25 171 SER A N 1
ATOM 1430 C CA . SER A 1 171 ? 2.188 -10.108 20.886 1.00 95.25 171 SER A CA 1
ATOM 1431 C C . SER A 1 171 ? 3.145 -9.012 21.354 1.00 95.25 171 SER A C 1
ATOM 1433 O O . SER A 1 171 ? 2.817 -8.233 22.249 1.00 95.25 171 SER A O 1
ATOM 1435 N N . SER A 1 172 ? 4.345 -8.951 20.771 1.00 96.06 172 SER A N 1
ATOM 1436 C CA . SER A 1 172 ? 5.374 -7.971 21.118 1.00 96.06 172 SER A CA 1
ATOM 1437 C C . SER A 1 172 ? 6.255 -7.604 19.923 1.00 96.06 172 SER A C 1
ATOM 1439 O O . SER A 1 172 ? 6.287 -8.290 18.898 1.00 96.06 172 SER A O 1
ATOM 1441 N N . LYS A 1 173 ? 7.001 -6.501 20.061 1.00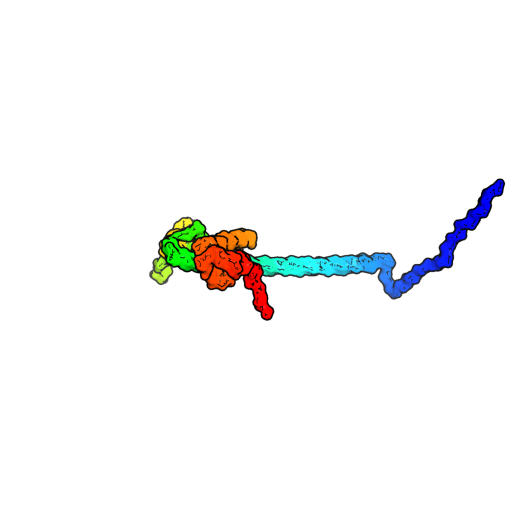 94.12 173 LYS A N 1
ATOM 1442 C CA . LYS A 1 173 ? 7.959 -6.056 19.042 1.00 94.12 173 LYS A CA 1
ATOM 1443 C C . LYS A 1 173 ? 9.121 -7.041 18.881 1.00 94.12 173 LYS A C 1
ATOM 1445 O O . LYS A 1 173 ? 9.570 -7.261 17.761 1.00 94.12 173 LYS A O 1
ATOM 1450 N N . ASP A 1 174 ? 9.582 -7.648 19.971 1.00 95.25 174 ASP A N 1
ATOM 1451 C CA . ASP A 1 174 ? 10.626 -8.673 19.936 1.00 95.25 174 ASP A CA 1
ATOM 1452 C C . ASP A 1 174 ? 10.167 -9.919 19.174 1.00 95.25 174 ASP A C 1
ATOM 1454 O O . ASP A 1 174 ? 10.896 -10.423 18.320 1.00 95.25 174 ASP A O 1
ATOM 1458 N N . GLU A 1 175 ? 8.935 -10.379 19.416 1.00 95.69 175 GLU A N 1
ATOM 1459 C CA . GLU A 1 175 ? 8.359 -11.520 18.698 1.00 95.69 175 GLU A CA 1
ATOM 1460 C C . GLU A 1 175 ? 8.252 -11.221 17.198 1.00 95.69 175 GLU A C 1
ATOM 1462 O O . GLU A 1 175 ? 8.713 -12.011 16.374 1.00 95.69 175 GLU A O 1
ATOM 1467 N N . LEU A 1 176 ? 7.739 -10.037 16.849 1.00 95.19 176 LEU A N 1
ATOM 1468 C CA . LEU A 1 176 ? 7.690 -9.553 15.471 1.00 95.19 176 LEU A CA 1
ATOM 1469 C C . LEU A 1 176 ? 9.081 -9.574 14.819 1.00 95.19 176 LEU A C 1
ATOM 1471 O O . LEU A 1 176 ? 9.215 -10.051 13.701 1.00 95.19 176 LEU A O 1
ATOM 1475 N N . ASN A 1 177 ? 10.114 -9.060 15.486 1.00 93.81 177 ASN A N 1
ATOM 1476 C CA . ASN A 1 177 ? 11.453 -8.937 14.901 1.00 93.81 177 ASN A CA 1
ATOM 1477 C C . ASN A 1 177 ? 12.194 -10.276 14.774 1.00 93.81 177 ASN A C 1
ATOM 1479 O O . ASN A 1 177 ? 13.082 -10.402 13.939 1.00 93.81 177 ASN A O 1
ATOM 1483 N N . THR A 1 178 ? 11.862 -11.251 15.619 1.00 94.31 178 THR A N 1
ATOM 1484 C CA . THR A 1 178 ? 12.506 -12.575 15.633 1.00 94.31 178 THR A CA 1
ATOM 1485 C C . THR A 1 178 ? 11.788 -13.596 14.758 1.00 94.31 178 THR A C 1
ATOM 1487 O O . THR A 1 178 ? 12.432 -14.504 14.239 1.00 94.31 178 THR A O 1
ATOM 1490 N N . THR A 1 179 ? 10.472 -13.452 14.587 1.00 93.81 179 THR A N 1
ATOM 1491 C CA . THR A 1 179 ? 9.629 -14.426 13.874 1.00 93.81 179 THR A CA 1
ATOM 1492 C C . THR A 1 179 ? 9.317 -13.995 12.443 1.00 93.81 179 THR A C 1
ATOM 1494 O O . THR A 1 179 ? 9.199 -14.838 11.559 1.00 93.81 179 THR A O 1
ATOM 1497 N N . CYS A 1 180 ? 9.171 -12.692 12.190 1.00 95.31 180 CYS A N 1
ATOM 1498 C CA . CYS A 1 180 ? 8.855 -12.180 10.862 1.00 95.31 180 CYS A CA 1
ATOM 1499 C C . CYS A 1 180 ? 10.107 -12.207 9.960 1.00 95.31 180 CYS A C 1
ATOM 1501 O O . CYS A 1 180 ? 11.098 -11.582 10.337 1.00 95.31 180 CYS A O 1
ATOM 1503 N N . PRO A 1 181 ? 10.053 -12.816 8.756 1.00 94.00 181 PRO A N 1
ATOM 1504 C CA . PRO A 1 181 ? 11.190 -12.891 7.826 1.00 94.00 181 PRO A CA 1
ATOM 1505 C C . PRO A 1 181 ? 11.833 -11.544 7.471 1.00 94.00 181 PRO A C 1
ATOM 1507 O O . PRO A 1 181 ? 13.044 -11.450 7.290 1.00 94.00 181 PRO A O 1
ATOM 1510 N N . GLY A 1 182 ? 11.019 -10.491 7.394 1.00 91.69 182 GLY A N 1
ATOM 1511 C CA . GLY A 1 182 ? 11.474 -9.121 7.185 1.00 91.69 182 GLY A CA 1
ATOM 1512 C C . GLY A 1 182 ? 10.318 -8.136 7.068 1.00 91.69 182 GLY A C 1
ATOM 1513 O O . GLY A 1 182 ? 9.159 -8.476 7.331 1.00 91.69 182 GLY A O 1
ATOM 1514 N N . ASP A 1 183 ? 10.633 -6.903 6.704 1.00 92.56 183 ASP A N 1
ATOM 1515 C CA . ASP A 1 183 ? 9.711 -5.769 6.587 1.00 92.56 183 ASP A CA 1
ATOM 1516 C C . ASP A 1 183 ? 9.453 -5.331 5.141 1.00 92.56 183 ASP A C 1
ATOM 1518 O O . ASP A 1 183 ? 8.812 -4.310 4.929 1.00 92.56 183 ASP A O 1
ATOM 1522 N N . THR A 1 184 ? 9.904 -6.110 4.163 1.00 92.06 184 THR A N 1
ATOM 1523 C CA . THR A 1 184 ? 9.616 -5.907 2.743 1.00 92.06 184 THR A CA 1
ATOM 1524 C C . THR A 1 184 ? 9.024 -7.175 2.161 1.00 92.06 184 THR A C 1
ATOM 1526 O O . THR A 1 184 ? 9.288 -8.271 2.654 1.00 92.06 184 THR A O 1
ATOM 1529 N N . ARG A 1 185 ? 8.251 -7.045 1.082 1.00 90.88 185 ARG A N 1
ATOM 1530 C CA . ARG A 1 185 ? 7.649 -8.183 0.376 1.00 90.88 185 ARG A CA 1
ATOM 1531 C C . ARG A 1 185 ? 8.681 -9.248 0.002 1.00 90.88 185 ARG A C 1
ATOM 1533 O O . ARG A 1 185 ? 8.402 -10.431 0.151 1.00 90.88 185 ARG A O 1
ATOM 1540 N N . GLN A 1 186 ? 9.869 -8.834 -0.437 1.00 90.50 186 GLN A N 1
ATOM 1541 C CA . GLN A 1 186 ? 10.907 -9.740 -0.926 1.00 90.50 186 GLN A CA 1
ATOM 1542 C C . GLN A 1 186 ? 11.361 -10.736 0.146 1.00 90.50 186 GLN A C 1
ATOM 1544 O O . GLN A 1 186 ? 11.695 -11.864 -0.191 1.00 90.50 186 GLN A O 1
ATOM 1549 N N . HIS A 1 187 ? 11.309 -10.362 1.428 1.00 91.44 187 HIS A N 1
ATOM 1550 C CA . HIS A 1 187 ? 11.619 -11.274 2.532 1.00 91.44 187 HIS A CA 1
ATOM 1551 C C . HIS A 1 187 ? 10.581 -12.389 2.734 1.00 91.44 187 HIS A C 1
ATOM 1553 O O . HIS A 1 187 ? 10.839 -13.326 3.481 1.00 91.44 187 HIS A O 1
ATOM 1559 N N . HIS A 1 188 ? 9.401 -12.286 2.116 1.00 89.38 188 HIS A N 1
ATOM 1560 C CA . HIS A 1 188 ? 8.298 -13.245 2.259 1.00 89.38 188 HIS A CA 1
ATOM 1561 C C . HIS A 1 188 ? 7.961 -13.969 0.954 1.00 89.38 188 HIS A C 1
ATOM 1563 O O . HIS A 1 188 ? 7.120 -14.862 0.964 1.00 89.38 188 HIS A O 1
ATOM 1569 N N . ASP A 1 189 ? 8.610 -13.609 -0.155 1.00 85.12 189 ASP A N 1
ATOM 1570 C CA . ASP A 1 189 ? 8.423 -14.251 -1.462 1.00 85.12 189 ASP A CA 1
ATOM 1571 C C . ASP A 1 189 ? 9.244 -15.563 -1.595 1.00 85.12 189 ASP A C 1
ATOM 1573 O O . ASP A 1 189 ? 9.250 -16.192 -2.657 1.00 85.12 189 ASP A O 1
ATOM 1577 N N . ASP A 1 190 ? 9.914 -16.011 -0.524 1.00 66.06 190 ASP A N 1
ATOM 1578 C CA . ASP A 1 190 ? 10.692 -17.252 -0.497 1.00 66.06 190 ASP A CA 1
ATOM 1579 C C . ASP A 1 190 ? 9.779 -18.502 -0.552 1.00 66.06 190 ASP A C 1
ATOM 1581 O O . ASP A 1 190 ? 9.267 -18.983 0.457 1.00 66.06 190 ASP A O 1
ATOM 1585 N N . LEU A 1 191 ? 9.671 -19.058 -1.767 1.00 53.25 191 LEU A N 1
ATOM 1586 C CA . LEU A 1 191 ? 9.319 -20.445 -2.127 1.00 53.25 191 LEU A CA 1
ATOM 1587 C C . LEU A 1 191 ? 7.837 -20.869 -2.030 1.00 53.25 191 LEU A C 1
ATOM 1589 O O . LEU A 1 191 ? 7.383 -21.471 -1.059 1.00 53.25 191 LEU A O 1
ATOM 1593 N N . GLN A 1 192 ? 7.127 -20.734 -3.156 1.00 41.75 192 GLN A N 1
ATOM 1594 C CA . GLN A 1 192 ? 6.312 -21.846 -3.663 1.00 41.75 192 GLN A CA 1
ATOM 1595 C C . GLN A 1 192 ? 7.068 -22.504 -4.827 1.00 41.75 192 GLN A C 1
ATOM 1597 O O . GLN A 1 192 ? 6.862 -22.141 -5.984 1.00 41.75 192 GLN A O 1
ATOM 1602 N N . ASP A 1 193 ? 7.970 -23.425 -4.484 1.00 40.34 193 ASP A N 1
ATOM 1603 C CA . ASP A 1 193 ? 8.421 -24.528 -5.349 1.00 40.34 193 ASP A CA 1
ATOM 1604 C C . ASP A 1 193 ? 7.812 -25.828 -4.796 1.00 40.34 193 ASP A C 1
ATOM 1606 O O . ASP A 1 193 ? 7.879 -26.017 -3.555 1.00 40.34 193 ASP A O 1
#

Mean predicted aligned error: 14.22 Å

Nearest PDB structures (foldseek):
  4fxw-assembly1_B  TM=2.652E-01  e=6.820E+00  Homo sapiens

pLDDT: mean 80.36, std 18.09, range [40.34, 97.81]

Sequence (193 aa):
MALENDLGCGIREPISLDLKTNRAGLGHEKEEDKRRMERLKGEMDRMRDMTKRHKNVSNTKQFIGDILNSRKACLELDLRINLDVPKQPWFWKSYREQSEEKQNSRYNQSPLLSDHDDEDIRYFYPNGKLAEKEERFDELTDDVLEEKLEEITAYLRHQHMYCIWCGCQYSSKDELNTTCPGDTRQHHDDLQD

InterPro domains:
  IPR025239 Domain of unknown function DUF4187 [PF13821] (134-188)
  IPR025239 Domain of unknown function DUF4187 [SM01173] (131-188)
  IPR039249 G patch domain-containing protein 11 [PTHR21032] (8-189)

Radius of gyration: 34.95 Å; Cα contacts (8 Å, |Δi|>4): 139; chains: 1; bounding box: 128×51×75 Å

Secondary structure (DSSP, 8-state):
------------S--------SSS-TTHHHHHHHHHHHHHHHHHHHHHHHHHHHHHHHHHHHHHHHHHHHHHHHHHHHHHTT-SS-SSGGGS--EE---GGGGS--S-------S--STT--EE-TTS-EEPPPP-GGGS-HHHHHHHHHHHHHHHHHHS-EETTTTEE-SSHHHHHHHSS-SSGGGG-----

Solvent-accessible surface area (backbone atoms only — not comparable to full-atom values): 12266 Å² total; per-residue (Å²): 141,82,80,92,76,88,79,80,80,67,83,89,64,82,82,84,76,82,80,70,90,59,94,66,60,96,75,46,64,66,54,51,50,49,53,52,50,51,51,53,48,54,51,51,52,52,52,50,51,54,50,48,55,54,48,50,59,50,47,44,52,49,42,51,53,51,39,56,53,45,24,52,54,45,47,55,56,38,48,75,73,67,50,84,68,63,96,45,74,79,48,37,72,40,39,71,68,73,69,83,70,77,80,74,67,93,75,76,94,70,97,78,78,72,96,75,74,85,80,81,71,52,21,25,31,92,86,70,42,83,38,60,79,69,79,66,70,89,78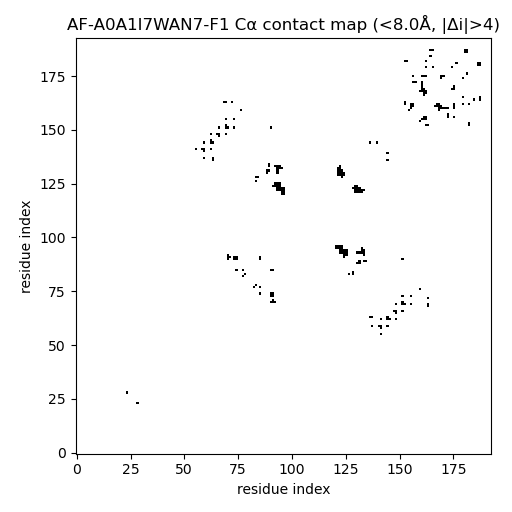,55,54,61,71,58,41,49,54,51,37,50,55,55,49,49,46,34,42,68,78,56,24,30,40,82,84,82,70,47,71,40,96,38,66,68,54,37,67,73,69,45,78,59,93,51,70,76,52,68,66,77,74,94,123

Organism: Heterorhabditis bacteriophora (NCBI:txid37862)